Protein AF-A0A956DWM4-F1 (afdb_monomer)

Solvent-accessible surface area (backbone atoms only — not comparable to full-atom values): 19673 Å² total; per-residue (Å²): 132,82,52,72,68,57,51,50,51,52,51,52,61,61,61,77,57,62,93,76,64,91,75,66,75,74,61,84,58,90,88,55,65,101,75,41,34,58,79,49,76,47,77,52,20,34,34,33,36,44,100,85,46,46,41,77,42,82,62,64,84,39,86,34,46,59,92,74,55,80,78,37,50,71,69,40,63,91,48,55,78,67,53,36,50,29,50,50,41,30,50,52,59,55,44,59,78,36,68,77,37,57,65,60,40,48,54,50,41,44,75,66,54,32,92,43,69,14,51,46,52,43,24,53,49,34,51,25,62,77,68,28,41,73,77,53,79,28,39,69,32,31,37,92,46,62,64,69,47,52,47,19,44,53,40,25,50,51,51,51,51,49,54,50,33,52,50,51,42,69,76,38,62,73,78,64,58,55,37,78,84,39,38,63,68,55,46,27,52,51,61,53,43,57,84,78,49,54,72,71,57,43,54,53,54,35,46,78,73,76,40,49,69,70,41,47,54,52,24,54,55,51,52,51,52,50,41,75,66,40,87,83,45,41,59,52,51,53,40,52,52,48,30,33,56,66,34,58,62,97,32,5,65,29,16,29,27,19,53,74,34,73,64,66,40,46,48,33,63,82,74,81,80,60,56,71,68,59,47,27,42,52,55,6,36,50,57,26,29,66,77,69,73,49,66,53,61,61,51,41,33,75,75,68,74,38,51,68,65,25,47,52,16,44,48,43,22,50,50,21,39,25,46,52,37,51,70,50,44,58,53,41,54,56,40,24,54,53,28,19,54,39,43,61,69,70,51,81,84,78,81,84,79,76,87,130

Foldseek 3Di:
DDDPVRVVVVVVVVVVPPPDDDDQQDDDDPPADPAKGFPDDDQQWTFIADPNQTDIDGRDDQQDFLVPQDAQQFLNVPDDLLVSLLVLLLLVVVVVVCGRPHVVNQVSCVVSRQPGPNSNVRNVLNNLSVPFDAPDRTSVRGDQDDDSNVLSNQLSVLVVLVVLLVVLCVVPVVLQDQQLLQTLLNLLLLVLCPVVDDPVVSQVVLVVVVHGPVSNVRRNVVNVVSCVPPPSNNSVVVSQLSSLCNLHFPLSVLSVQLSVVVLNLAARDDDLSDDLLLLLLLLLLLLLCVVVVHPNQVCCCVPVVGGPVNNVSNVSNVSSVCSNPVVSVVVSVVSSPVNNVCNNVVHDDPPPDDDD

Sequence (356 aa):
MLSDAERAAIFQQQVQGADDIQGIEHLKVHGTGVGARVLRSSDGADLVEDDGDVGWVDRHESRVPPEQWRDDWGPLLNRSPQEQVEELVFHEMTLDTLKGDAEKIEQRLLSFGYGSVGQWYRVRSTVLKYYGERTGPLVANCVFGGDAFAAAAWKASRRLETERGEAALQANPGLMEPIAGVSFELYAQLTAKVASVSESEFVQLLATHGLDMPAWLQANSQWTARMQNDSSGTLGRLFGEAYMAQGVGAHGAAGQAAVATDFNGTGAGGEEPMSFERYCELAGAMAAWGEMGVDMSAEVERRFGVSIMDYGNIASWWMTRMMEDMSLQSAYSEKLEFYQRQYAAGQPNVAQGISF

Radius of gyration: 27.69 Å; Cα contacts (8 Å, |Δi|>4): 438; chains: 1; bounding box: 77×47×81 Å

Nearest PDB structures (foldseek):
  2cmr-assembly1_A  TM=1.692E-01  e=4.659E+00  Human immunodeficiency virus 1
  4mt6-assembly1_A  TM=1.640E-01  e=4.247E+00  Rattus norvegicus

Secondary structure (DSSP, 8-state):
---HHHHHHHHHHHHTTGGG-S-GGG---BTB-TT-EEEEEETTEEEEEETTEEEEEE-S---S-GGG-----GGGTTS-HHHHHHHHHHHHHHHHTTTT-HHHHHHHHHHTT-S-HHHHHHHHHHHHHHHSEE-SSSGGGEES-HHHHHHHHHHHHHHHHHHHHHHHHHH-GGGG--BTTB-HHHHHHHHHHHTTS-HHHHHHHHHHTT--HHHHHHHHHHHHHHHHH-TT-HHHHHHHHHHHTT--STTHHHHHHHHTTTTSSPPP-SS-SS-HHHHHHHHHHHHHHHHHT--HHHHHHHHHS--HHHHHHHHHHHHHHHHH-HHHHHHHHHHHHHHHHHHHTTPPP--SS---

Structure (mmCIF, N/CA/C/O backbone):
data_AF-A0A956DWM4-F1
#
_entry.id   AF-A0A956DWM4-F1
#
loop_
_atom_site.group_PDB
_atom_site.id
_atom_site.type_symbol
_atom_site.label_atom_id
_atom_site.label_alt_id
_atom_site.label_comp_id
_atom_site.label_asym_id
_atom_site.label_entity_id
_atom_site.label_seq_id
_atom_site.pdbx_PDB_ins_code
_atom_site.Cartn_x
_atom_site.Cartn_y
_atom_site.Cartn_z
_atom_site.occupancy
_atom_site.B_iso_or_equiv
_atom_site.auth_seq_id
_atom_site.auth_comp_id
_atom_site.auth_asym_id
_atom_site.auth_atom_id
_atom_site.pdbx_PDB_model_num
ATOM 1 N N . MET A 1 1 ? 35.146 8.880 -44.041 1.00 48.09 1 MET A N 1
ATOM 2 C CA . MET A 1 1 ? 34.067 8.144 -43.350 1.00 48.09 1 MET A CA 1
ATOM 3 C C . MET A 1 1 ? 34.350 6.671 -43.543 1.00 48.09 1 MET A C 1
ATOM 5 O O . MET A 1 1 ? 34.551 6.285 -44.685 1.00 48.09 1 MET A O 1
ATOM 9 N N . LEU A 1 2 ? 34.435 5.896 -42.462 1.00 51.53 2 LEU A N 1
ATOM 10 C CA . LEU A 1 2 ? 34.595 4.442 -42.553 1.00 51.53 2 LEU A CA 1
ATOM 11 C C . LEU A 1 2 ? 33.290 3.819 -43.054 1.00 51.53 2 LEU A C 1
ATOM 13 O O . LEU A 1 2 ? 32.207 4.246 -42.623 1.00 51.53 2 LEU A O 1
ATOM 17 N N . SER A 1 3 ? 33.411 2.840 -43.944 1.00 70.88 3 SER A N 1
ATOM 18 C CA . SER A 1 3 ? 32.300 2.020 -44.423 1.00 70.88 3 SER A CA 1
ATOM 19 C C . SER A 1 3 ? 31.734 1.149 -43.299 1.00 70.88 3 SER A C 1
ATOM 21 O O . SER A 1 3 ? 32.404 0.880 -42.300 1.00 70.88 3 SER A O 1
ATOM 23 N N . ASP A 1 4 ? 30.493 0.694 -43.451 1.00 60.97 4 ASP A N 1
ATOM 24 C CA . ASP A 1 4 ? 29.827 -0.118 -42.424 1.00 60.97 4 ASP A CA 1
ATOM 25 C C . ASP A 1 4 ? 30.524 -1.472 -42.212 1.00 60.97 4 ASP A C 1
ATOM 27 O O . ASP A 1 4 ? 30.573 -1.975 -41.091 1.00 60.97 4 ASP A O 1
ATOM 31 N N . ALA A 1 5 ? 31.173 -2.007 -43.252 1.00 59.78 5 ALA A N 1
ATOM 32 C CA . ALA A 1 5 ? 32.006 -3.204 -43.157 1.00 59.78 5 ALA A CA 1
ATOM 33 C C . ALA A 1 5 ? 33.286 -2.964 -42.332 1.00 59.78 5 ALA A C 1
ATOM 35 O O . ALA A 1 5 ? 33.678 -3.815 -41.537 1.00 59.78 5 ALA A O 1
ATOM 36 N N . GLU A 1 6 ? 33.909 -1.790 -42.464 1.00 46.56 6 GLU A N 1
ATOM 37 C CA . GLU A 1 6 ? 35.086 -1.416 -41.669 1.00 46.56 6 GLU A CA 1
ATOM 38 C C . GLU A 1 6 ? 34.715 -1.159 -40.203 1.00 46.56 6 GLU A C 1
ATOM 40 O O . GLU A 1 6 ? 35.471 -1.526 -39.307 1.00 46.56 6 GLU A O 1
ATOM 45 N N . ARG A 1 7 ? 33.526 -0.603 -39.928 1.00 60.12 7 ARG A N 1
ATOM 46 C CA . ARG A 1 7 ? 33.024 -0.444 -38.551 1.00 60.12 7 ARG A CA 1
ATOM 47 C C . ARG A 1 7 ? 32.696 -1.787 -37.905 1.00 60.12 7 ARG A C 1
ATOM 49 O O . ARG A 1 7 ? 33.060 -1.993 -36.751 1.00 60.12 7 ARG A O 1
ATOM 56 N N . ALA A 1 8 ? 32.073 -2.705 -38.644 1.00 54.72 8 ALA A N 1
ATOM 57 C CA . ALA A 1 8 ? 31.771 -4.049 -38.157 1.00 54.72 8 ALA A CA 1
ATOM 58 C C . ALA A 1 8 ? 33.047 -4.854 -37.858 1.00 54.72 8 ALA A C 1
ATOM 60 O O . ALA A 1 8 ? 33.117 -5.513 -36.824 1.00 54.72 8 ALA A O 1
ATOM 61 N N . ALA A 1 9 ? 34.079 -4.743 -38.702 1.00 52.12 9 ALA A N 1
ATOM 62 C CA . ALA A 1 9 ? 35.365 -5.410 -38.492 1.00 52.12 9 ALA A CA 1
ATOM 63 C C . ALA A 1 9 ? 36.130 -4.862 -37.272 1.00 52.12 9 ALA A C 1
ATOM 65 O O . ALA A 1 9 ? 36.693 -5.639 -36.502 1.00 52.12 9 ALA A O 1
ATOM 66 N N . ILE A 1 10 ? 36.103 -3.540 -37.054 1.00 50.28 10 ILE A N 1
ATOM 67 C CA . ILE A 1 10 ? 36.695 -2.907 -35.862 1.00 50.28 10 ILE A CA 1
ATOM 68 C C . ILE A 1 10 ? 35.950 -3.343 -34.594 1.00 50.28 10 ILE A C 1
ATOM 70 O O . ILE A 1 10 ? 36.582 -3.655 -33.586 1.00 50.28 10 ILE A O 1
ATOM 74 N N . PHE A 1 11 ? 34.618 -3.429 -34.649 1.00 46.97 11 PHE A N 1
ATOM 75 C CA . PHE A 1 11 ? 33.807 -3.885 -33.520 1.00 46.97 11 PHE A CA 1
ATOM 76 C C . PHE A 1 11 ? 34.068 -5.366 -33.197 1.00 46.97 11 PHE A C 1
ATOM 78 O O . PHE A 1 11 ? 34.242 -5.723 -32.037 1.00 46.97 11 PHE A O 1
ATOM 85 N N . GLN A 1 12 ? 34.202 -6.227 -34.213 1.00 44.94 12 GLN A N 1
ATOM 86 C CA . GLN A 1 12 ? 34.535 -7.643 -34.019 1.00 44.94 12 GLN A CA 1
ATOM 87 C C . GLN A 1 12 ? 35.935 -7.848 -33.418 1.00 44.94 12 GLN A C 1
ATOM 89 O O . GLN A 1 12 ? 36.097 -8.700 -32.547 1.00 44.94 12 GLN A O 1
ATOM 94 N N . GLN A 1 13 ? 36.928 -7.042 -33.820 1.00 43.78 13 GLN A N 1
ATOM 95 C CA . GLN A 1 13 ? 38.276 -7.074 -33.237 1.00 43.78 13 GLN A CA 1
ATOM 96 C C . GLN A 1 13 ? 38.326 -6.566 -31.788 1.00 43.78 13 GLN A C 1
ATOM 98 O O . GLN A 1 13 ? 39.143 -7.059 -31.015 1.00 43.78 13 GLN A O 1
ATOM 103 N N . GLN A 1 14 ? 37.462 -5.620 -31.402 1.00 44.75 14 GLN A N 1
ATOM 104 C CA . GLN A 1 14 ? 37.373 -5.140 -30.016 1.00 44.75 14 GLN A CA 1
ATOM 105 C C . GLN A 1 14 ? 36.642 -6.119 -29.086 1.00 44.75 14 GLN A C 1
ATOM 107 O O . GLN A 1 14 ? 36.957 -6.179 -27.902 1.00 44.75 14 GLN A O 1
ATOM 112 N N . VAL A 1 15 ? 35.708 -6.916 -29.613 1.00 45.56 15 VAL A N 1
ATOM 113 C CA . VAL A 1 15 ? 34.958 -7.914 -28.830 1.00 45.56 15 VAL A CA 1
ATOM 114 C C . VAL A 1 15 ? 35.767 -9.200 -28.607 1.00 45.56 15 VAL A C 1
ATOM 116 O O . VAL A 1 15 ? 35.639 -9.823 -27.560 1.00 45.56 15 VAL A O 1
ATOM 119 N N . GLN A 1 16 ? 36.657 -9.583 -29.531 1.00 37.00 16 GLN A N 1
ATOM 120 C CA . GLN A 1 16 ? 37.435 -10.833 -29.438 1.00 37.00 16 GLN A CA 1
ATOM 121 C C . GLN A 1 16 ? 38.645 -10.809 -28.478 1.00 37.00 16 GLN A C 1
ATOM 123 O O . GLN A 1 16 ? 39.417 -11.766 -28.456 1.00 37.00 16 GLN A O 1
ATOM 128 N N . GLY A 1 17 ? 38.817 -9.752 -27.679 1.00 38.47 17 GLY A N 1
ATOM 129 C CA . GLY A 1 17 ? 39.900 -9.634 -26.691 1.00 38.47 17 GLY A CA 1
ATOM 130 C C . GLY A 1 17 ? 39.449 -9.194 -25.296 1.00 38.47 17 GLY A C 1
ATOM 131 O O . GLY A 1 17 ? 40.294 -8.822 -24.490 1.00 38.47 17 GLY A O 1
ATOM 132 N N . ALA A 1 18 ? 38.142 -9.189 -25.015 1.00 39.25 18 ALA A N 1
ATOM 133 C CA . ALA A 1 18 ? 37.589 -8.622 -23.783 1.00 39.25 18 ALA A CA 1
ATOM 134 C C . ALA A 1 18 ? 37.686 -9.541 -22.550 1.00 39.25 18 ALA A C 1
ATOM 136 O O . ALA A 1 18 ? 37.426 -9.078 -21.443 1.00 39.25 18 ALA A O 1
ATOM 137 N N . ASP A 1 19 ? 38.101 -10.799 -22.716 1.00 40.53 19 ASP A N 1
ATOM 138 C CA . ASP A 1 19 ? 38.139 -11.760 -21.607 1.00 40.53 19 ASP A CA 1
ATOM 139 C C . ASP A 1 19 ? 39.316 -11.530 -20.629 1.00 40.53 19 ASP A C 1
ATOM 141 O O . ASP A 1 19 ? 39.317 -12.128 -19.560 1.00 40.53 19 ASP A O 1
ATOM 145 N N . ASP A 1 20 ? 40.277 -10.636 -20.935 1.00 39.81 20 ASP A N 1
ATOM 146 C CA . ASP A 1 20 ? 41.496 -10.427 -20.120 1.00 39.81 20 ASP A CA 1
ATOM 147 C C . ASP A 1 20 ? 42.006 -8.959 -20.040 1.00 39.81 20 ASP A C 1
ATOM 149 O O . ASP A 1 20 ? 43.205 -8.710 -19.886 1.00 39.81 20 ASP A O 1
ATOM 153 N N . ILE A 1 21 ? 41.137 -7.939 -20.120 1.00 37.09 21 ILE A N 1
ATOM 154 C CA . ILE A 1 21 ? 41.575 -6.528 -19.993 1.00 37.09 21 ILE A CA 1
ATOM 155 C C . ILE A 1 21 ? 41.267 -5.954 -18.601 1.00 37.09 21 ILE A C 1
ATOM 157 O O . ILE A 1 21 ? 40.150 -5.530 -18.309 1.00 37.09 21 ILE A O 1
ATOM 161 N N . GLN A 1 22 ? 42.307 -5.834 -17.767 1.00 33.84 22 GLN A N 1
ATOM 162 C CA . GLN A 1 22 ? 42.344 -4.848 -16.680 1.00 33.84 22 GLN A CA 1
ATOM 163 C C . GLN A 1 22 ? 42.464 -3.440 -17.292 1.00 33.84 22 GLN A C 1
ATOM 165 O O . GLN A 1 22 ? 43.476 -3.124 -17.916 1.00 33.84 22 GLN A O 1
ATOM 170 N N . GLY A 1 23 ? 41.426 -2.606 -17.139 1.00 39.47 23 GLY A N 1
ATOM 171 C CA . GLY A 1 23 ? 41.418 -1.216 -17.633 1.00 39.47 23 GLY A CA 1
ATOM 172 C C . GLY A 1 23 ? 40.066 -0.657 -18.105 1.00 39.47 23 GLY A C 1
ATOM 173 O O . GLY A 1 23 ? 40.043 0.218 -18.966 1.00 39.47 23 GLY A O 1
ATOM 174 N N . ILE A 1 24 ? 38.934 -1.133 -17.570 1.00 40.56 24 ILE A N 1
ATOM 175 C CA . ILE A 1 24 ? 37.563 -0.742 -17.983 1.00 40.56 24 ILE A CA 1
ATOM 176 C C . ILE A 1 24 ? 37.163 0.674 -17.483 1.00 40.56 24 ILE A C 1
ATOM 178 O O . ILE A 1 24 ? 36.061 1.161 -17.721 1.00 40.56 24 ILE A O 1
ATOM 182 N N . GLU A 1 25 ? 38.078 1.406 -16.849 1.00 40.94 25 GLU A N 1
ATOM 183 C CA . GLU A 1 25 ? 37.800 2.645 -16.101 1.00 40.94 25 GLU A CA 1
ATOM 184 C C . GLU A 1 25 ? 37.396 3.854 -16.975 1.00 40.94 25 GLU A C 1
ATOM 186 O O . GLU A 1 25 ? 37.037 4.909 -16.451 1.00 40.94 25 GLU A O 1
ATOM 191 N N . HIS A 1 26 ? 37.437 3.726 -18.309 1.00 42.03 26 HIS A N 1
ATOM 192 C CA . HIS A 1 26 ? 37.237 4.840 -19.247 1.00 42.03 26 HIS A CA 1
ATOM 193 C C . HIS A 1 26 ? 36.304 4.548 -20.436 1.00 42.03 26 HIS A C 1
ATOM 195 O O . HIS A 1 26 ? 36.355 5.255 -21.449 1.00 42.03 26 HIS A O 1
ATOM 201 N N . LEU A 1 27 ? 35.430 3.540 -20.354 1.00 40.78 27 LEU A N 1
ATOM 202 C CA . LEU A 1 27 ? 34.396 3.365 -21.378 1.00 40.78 27 LEU A CA 1
ATOM 203 C C . LEU A 1 27 ? 33.331 4.462 -21.251 1.00 40.78 27 LEU A C 1
ATOM 205 O O . LEU A 1 27 ? 32.586 4.520 -20.278 1.00 40.78 27 LEU A O 1
ATOM 209 N N . LYS A 1 28 ? 33.238 5.324 -22.273 1.00 42.44 28 LYS A N 1
ATOM 210 C CA . LYS A 1 28 ? 32.103 6.239 -22.443 1.00 42.44 28 LYS A CA 1
ATOM 211 C C . LYS A 1 28 ? 30.845 5.414 -22.694 1.00 42.44 28 LYS A C 1
ATOM 213 O O . LYS A 1 28 ? 30.616 4.944 -23.809 1.00 42.44 28 LYS A O 1
ATOM 218 N N . VAL A 1 29 ? 30.028 5.254 -21.664 1.00 48.22 29 VAL A N 1
ATOM 219 C CA . VAL A 1 29 ? 28.698 4.667 -21.787 1.00 48.22 29 VAL A CA 1
ATOM 220 C C . VAL A 1 29 ? 27.797 5.695 -22.473 1.00 48.22 29 VAL A C 1
ATOM 222 O O . VAL A 1 29 ? 27.617 6.817 -22.006 1.00 48.22 29 VAL A O 1
ATOM 225 N N . HIS A 1 30 ? 27.253 5.349 -23.641 1.00 45.34 30 HIS A N 1
ATOM 226 C CA . HIS A 1 30 ? 26.224 6.174 -24.270 1.00 45.34 30 HIS A CA 1
ATOM 227 C C . HIS A 1 30 ? 24.990 6.219 -23.358 1.00 45.34 30 HIS A C 1
ATOM 229 O O . HIS A 1 30 ? 24.351 5.191 -23.160 1.00 45.34 30 HIS A O 1
ATOM 235 N N . GLY A 1 31 ? 24.651 7.407 -22.848 1.00 52.09 31 GLY A N 1
ATOM 236 C CA . GLY A 1 31 ? 23.439 7.645 -22.053 1.00 52.09 31 GLY A CA 1
ATOM 237 C C . GLY A 1 31 ? 23.676 8.009 -20.587 1.00 52.09 31 GLY A C 1
ATOM 238 O O . GLY A 1 31 ? 22.732 8.428 -19.930 1.00 52.09 31 GLY A O 1
ATOM 239 N N . THR A 1 32 ? 24.908 7.918 -20.094 1.00 52.41 32 THR A N 1
ATOM 240 C CA . THR A 1 32 ? 25.295 8.416 -18.767 1.00 52.41 32 THR A CA 1
ATOM 241 C C . THR A 1 32 ? 25.983 9.774 -18.933 1.00 52.41 32 THR A C 1
ATOM 243 O O . THR A 1 32 ? 26.555 10.038 -19.996 1.00 52.41 32 THR A O 1
ATOM 246 N N . GLY A 1 33 ? 25.895 10.669 -17.947 1.00 57.09 33 GLY A N 1
ATOM 247 C CA . GLY A 1 33 ? 26.449 12.022 -18.038 1.00 57.09 33 GLY A CA 1
ATOM 248 C C . GLY A 1 33 ? 27.934 12.055 -18.425 1.00 57.09 33 GLY A C 1
ATOM 249 O O . GLY A 1 33 ? 28.650 11.050 -18.389 1.00 57.09 33 GLY A O 1
ATOM 250 N N . VAL A 1 34 ? 28.428 13.232 -18.823 1.00 62.16 34 VAL A N 1
ATOM 251 C CA . VAL A 1 34 ? 29.866 13.455 -19.048 1.00 62.16 34 VAL A CA 1
ATOM 252 C C . VAL A 1 34 ? 30.572 13.398 -17.686 1.00 62.16 34 VAL A C 1
ATOM 254 O O . VAL A 1 34 ? 30.791 14.430 -17.070 1.00 62.16 34 VAL A O 1
ATOM 257 N N . GLY A 1 35 ? 30.888 12.196 -17.204 1.00 76.44 35 GLY A N 1
ATOM 258 C CA . GLY A 1 35 ? 31.455 11.994 -15.865 1.00 76.44 35 GLY A CA 1
ATOM 259 C C . GLY A 1 35 ? 31.252 10.594 -15.288 1.00 76.44 35 GLY A C 1
ATOM 260 O O . GLY A 1 35 ? 32.025 10.186 -14.427 1.00 76.44 35 GLY A O 1
ATOM 261 N N . ALA A 1 36 ? 30.284 9.838 -15.803 1.00 86.44 36 ALA A N 1
ATOM 262 C CA . ALA A 1 36 ? 29.932 8.559 -15.214 1.00 86.44 36 ALA A CA 1
ATOM 263 C C . ALA A 1 36 ? 31.004 7.472 -15.422 1.00 86.44 36 ALA A C 1
ATOM 265 O O . ALA A 1 36 ? 31.551 7.311 -16.521 1.00 86.44 36 ALA A O 1
ATOM 266 N N . ARG A 1 37 ? 31.273 6.695 -14.370 1.00 92.94 37 ARG A N 1
ATOM 267 C CA . ARG A 1 37 ? 32.262 5.611 -14.343 1.00 92.94 37 ARG A CA 1
ATOM 268 C C . ARG A 1 37 ? 31.573 4.263 -14.166 1.00 92.94 37 ARG A C 1
ATOM 270 O O . ARG A 1 37 ? 30.810 4.074 -13.225 1.00 92.94 37 ARG A O 1
ATOM 277 N N . VAL A 1 38 ? 31.880 3.301 -15.035 1.00 94.56 38 VAL A N 1
ATOM 278 C CA . VAL A 1 38 ? 31.429 1.911 -14.859 1.00 94.56 38 VAL A CA 1
ATOM 279 C C . VAL A 1 38 ? 32.285 1.245 -13.787 1.00 94.56 38 VAL A C 1
ATOM 281 O O . VAL A 1 38 ? 33.503 1.157 -13.925 1.00 94.56 38 VAL A O 1
ATOM 284 N N . LEU A 1 39 ? 31.642 0.776 -12.722 1.00 95.19 39 LEU A N 1
ATOM 285 C CA . LEU A 1 39 ? 32.282 0.064 -11.617 1.00 95.19 39 LEU A CA 1
ATOM 286 C C . LEU A 1 39 ? 32.296 -1.451 -11.844 1.00 95.19 39 LEU A C 1
ATOM 288 O O . LEU A 1 39 ? 33.262 -2.126 -11.492 1.00 95.19 39 LEU A O 1
ATOM 292 N N . ARG A 1 40 ? 31.208 -1.995 -12.402 1.00 95.44 40 ARG A N 1
ATOM 293 C CA . ARG A 1 40 ? 31.009 -3.433 -12.636 1.00 95.44 40 ARG A CA 1
ATOM 294 C C . ARG A 1 40 ? 30.006 -3.644 -13.765 1.00 95.44 40 ARG A C 1
ATOM 296 O O . ARG A 1 40 ? 29.048 -2.890 -13.861 1.00 95.44 40 ARG A O 1
ATOM 303 N N . SER A 1 41 ? 30.171 -4.705 -14.545 1.00 94.50 41 SER A N 1
ATOM 304 C CA . SER A 1 41 ? 29.191 -5.142 -15.545 1.00 94.50 41 SER A CA 1
ATOM 305 C C . SER A 1 41 ? 28.724 -6.558 -15.225 1.00 94.50 41 SER A C 1
ATOM 307 O O . SER A 1 41 ? 29.519 -7.391 -14.788 1.00 94.50 41 SER A O 1
ATOM 309 N N . SER A 1 42 ? 27.437 -6.839 -15.419 1.00 90.56 42 SER A N 1
ATOM 310 C CA . SER A 1 42 ? 26.841 -8.157 -15.190 1.00 90.56 42 SER A CA 1
ATOM 311 C C . SER A 1 42 ? 25.657 -8.375 -16.126 1.00 90.56 42 SER A C 1
ATOM 313 O O . SER A 1 42 ? 24.653 -7.674 -16.033 1.00 90.56 42 SER A O 1
ATOM 315 N N . ASP A 1 43 ? 25.780 -9.349 -17.034 1.00 93.56 43 ASP A N 1
ATOM 316 C CA . ASP A 1 43 ? 24.676 -9.865 -17.860 1.00 93.56 43 ASP A CA 1
ATOM 317 C C . ASP A 1 43 ? 23.852 -8.780 -18.591 1.00 93.56 43 ASP A C 1
ATOM 319 O O . ASP A 1 43 ? 22.627 -8.823 -18.630 1.00 93.56 43 ASP A O 1
ATOM 323 N N . GLY A 1 44 ? 24.520 -7.767 -19.153 1.00 92.25 44 GLY A N 1
ATOM 324 C CA . GLY A 1 44 ? 23.848 -6.663 -19.850 1.00 92.25 44 GLY A CA 1
ATOM 325 C C . GLY A 1 44 ? 23.289 -5.567 -18.933 1.00 92.25 44 GLY A C 1
ATOM 326 O O . GLY A 1 44 ? 22.460 -4.775 -19.372 1.00 92.25 44 GLY A O 1
ATOM 327 N N . ALA A 1 45 ? 23.745 -5.491 -17.684 1.00 95.94 45 ALA A N 1
ATOM 328 C CA . ALA A 1 45 ? 23.588 -4.337 -16.804 1.00 95.94 45 ALA A CA 1
ATOM 329 C C . ALA A 1 45 ? 24.958 -3.810 -16.359 1.00 95.94 45 ALA A C 1
ATOM 331 O O . ALA A 1 45 ? 25.866 -4.595 -16.080 1.00 95.94 45 ALA A O 1
ATOM 332 N N . ASP A 1 46 ? 25.084 -2.491 -16.240 1.00 96.06 46 ASP A N 1
ATOM 333 C CA . ASP A 1 46 ? 26.283 -1.824 -15.731 1.00 96.06 46 ASP A CA 1
ATOM 334 C C . ASP A 1 46 ? 25.971 -1.142 -14.395 1.00 96.06 46 ASP A C 1
ATOM 336 O O . ASP A 1 46 ? 24.984 -0.423 -14.268 1.00 96.06 46 ASP A O 1
ATOM 340 N N . LEU A 1 47 ? 26.815 -1.360 -13.391 1.00 96.00 47 LEU A N 1
ATOM 341 C CA . LEU A 1 47 ? 26.847 -0.578 -12.166 1.00 96.00 47 LEU A CA 1
ATOM 342 C C . LEU A 1 47 ? 27.666 0.678 -12.443 1.00 96.00 47 LEU A C 1
ATOM 344 O O . LEU A 1 47 ? 28.864 0.588 -12.724 1.00 96.00 47 LEU A O 1
ATOM 348 N N . VAL A 1 48 ? 27.023 1.832 -12.369 1.00 95.25 48 VAL A N 1
ATOM 349 C CA . VAL A 1 48 ? 27.592 3.120 -12.749 1.00 95.25 48 VAL A CA 1
ATOM 350 C C . VAL A 1 48 ? 27.630 4.041 -11.535 1.00 95.25 48 VAL A C 1
ATOM 352 O O . VAL A 1 48 ? 26.681 4.087 -10.759 1.00 95.25 48 VAL A O 1
ATOM 355 N N . GLU A 1 49 ? 28.735 4.762 -11.384 1.00 93.94 49 GLU A N 1
ATOM 356 C CA . GLU A 1 49 ? 28.884 5.896 -10.474 1.00 93.94 49 GLU A CA 1
ATOM 357 C C . GLU A 1 49 ? 28.784 7.195 -11.282 1.00 93.94 49 GLU A C 1
ATOM 359 O O . GLU A 1 49 ? 29.574 7.388 -12.208 1.00 93.94 49 GLU A O 1
ATOM 364 N N . ASP A 1 50 ? 27.834 8.068 -10.953 1.00 92.50 50 ASP A N 1
ATOM 365 C CA . ASP A 1 50 ? 27.648 9.386 -11.576 1.00 92.50 50 ASP A CA 1
ATOM 366 C C . ASP A 1 50 ? 27.416 10.428 -10.473 1.00 92.50 50 ASP A C 1
ATOM 368 O O . ASP A 1 50 ? 26.526 10.265 -9.646 1.00 92.50 50 ASP A O 1
ATOM 372 N N . ASP A 1 51 ? 28.270 11.451 -10.395 1.00 89.56 51 ASP A N 1
ATOM 373 C CA . ASP A 1 51 ? 28.251 12.485 -9.341 1.00 89.56 51 ASP A CA 1
ATOM 374 C C . ASP A 1 51 ? 28.191 11.956 -7.884 1.00 89.56 51 ASP A C 1
ATOM 376 O O . ASP A 1 51 ? 27.690 12.617 -6.974 1.00 89.56 51 ASP A O 1
ATOM 380 N N . GLY A 1 52 ? 28.770 10.774 -7.641 1.00 88.12 52 GLY A N 1
ATOM 381 C CA . GLY A 1 52 ? 28.795 10.112 -6.330 1.00 88.12 52 GLY A CA 1
ATOM 382 C C . GLY A 1 52 ? 27.582 9.220 -6.048 1.00 88.12 52 GLY A C 1
ATOM 383 O O . GLY A 1 52 ? 27.598 8.485 -5.060 1.00 88.12 52 GLY A O 1
ATOM 384 N N . ASP A 1 53 ? 26.579 9.222 -6.926 1.00 90.81 53 ASP A N 1
ATOM 385 C CA . ASP A 1 53 ? 25.467 8.281 -6.883 1.00 90.81 53 ASP A CA 1
ATOM 386 C C . ASP A 1 53 ? 25.847 6.993 -7.612 1.00 90.81 53 ASP A C 1
ATOM 388 O O . ASP A 1 53 ? 26.300 7.008 -8.757 1.00 90.81 53 ASP A O 1
ATOM 392 N N . VAL A 1 54 ? 25.645 5.855 -6.948 1.00 93.75 54 VAL A N 1
ATOM 393 C CA . VAL A 1 54 ? 25.936 4.529 -7.502 1.00 93.75 54 VAL A CA 1
ATOM 394 C C . VAL A 1 54 ? 24.630 3.800 -7.804 1.00 93.75 54 VAL A C 1
ATOM 396 O O . VAL A 1 54 ? 23.797 3.600 -6.917 1.00 93.75 54 VAL A O 1
ATOM 399 N N . GLY A 1 55 ? 24.450 3.364 -9.052 1.00 94.00 55 GLY A N 1
ATOM 400 C CA . GLY A 1 55 ? 23.220 2.714 -9.499 1.00 94.00 55 GLY A CA 1
ATOM 401 C C . GLY A 1 55 ? 23.409 1.785 -10.691 1.00 94.00 55 GLY A C 1
ATOM 402 O O . GLY A 1 55 ? 24.347 1.916 -11.474 1.00 94.00 55 GLY A O 1
ATOM 403 N N . TRP A 1 56 ? 22.508 0.816 -10.820 1.00 94.94 56 TRP A N 1
ATOM 404 C CA . TRP A 1 56 ? 22.472 -0.078 -11.973 1.00 94.94 56 TRP A CA 1
ATOM 405 C C . TRP A 1 56 ? 21.787 0.586 -13.170 1.00 94.94 56 TRP A C 1
ATOM 407 O O . TRP A 1 56 ? 20.801 1.309 -13.015 1.00 94.94 56 TRP A O 1
ATOM 417 N N . VAL A 1 57 ? 22.308 0.318 -14.366 1.00 94.19 57 VAL A N 1
ATOM 418 C CA . VAL A 1 57 ? 21.808 0.821 -15.646 1.00 94.19 57 VAL A CA 1
ATOM 419 C C . VAL A 1 57 ? 21.656 -0.341 -16.623 1.00 94.19 57 VAL A C 1
ATOM 421 O O . VAL A 1 57 ? 22.556 -1.170 -16.767 1.00 94.19 57 VAL A O 1
ATOM 424 N N . ASP A 1 58 ? 20.522 -0.386 -17.320 1.00 94.38 58 ASP A N 1
ATOM 425 C CA . ASP A 1 58 ? 20.253 -1.370 -18.368 1.00 94.38 58 ASP A CA 1
ATOM 426 C C . ASP A 1 58 ? 21.093 -1.099 -19.629 1.00 94.38 58 ASP A C 1
ATOM 428 O O . ASP A 1 58 ? 21.176 0.034 -20.112 1.00 94.38 58 ASP A O 1
ATOM 432 N N . ARG A 1 59 ? 21.709 -2.146 -20.186 1.00 93.12 59 ARG A N 1
ATOM 433 C CA . ARG A 1 59 ? 22.487 -2.103 -21.436 1.00 93.12 59 ARG A CA 1
ATOM 434 C C . ARG A 1 59 ? 21.881 -2.966 -22.535 1.00 93.12 59 ARG A C 1
ATOM 436 O O . ARG A 1 59 ? 22.452 -3.036 -23.625 1.00 93.12 59 ARG A O 1
ATOM 443 N N . HIS A 1 60 ? 20.750 -3.618 -22.281 1.00 90.75 60 HIS A N 1
ATOM 444 C CA . HIS A 1 60 ? 20.057 -4.374 -23.310 1.00 90.75 60 HIS A CA 1
ATOM 445 C C . HIS A 1 60 ? 19.519 -3.444 -24.396 1.00 90.75 60 HIS A C 1
ATOM 447 O O . HIS A 1 60 ? 19.062 -2.328 -24.142 1.00 90.75 60 HIS A O 1
ATOM 453 N N . GLU A 1 61 ? 19.556 -3.927 -25.636 1.00 86.94 61 GLU A N 1
ATOM 454 C CA . GLU A 1 61 ? 19.055 -3.180 -26.782 1.00 86.94 61 GLU A CA 1
ATOM 455 C C . GLU A 1 61 ? 17.521 -3.243 -26.822 1.00 86.94 61 GLU A C 1
ATOM 457 O O . GLU A 1 61 ? 16.921 -4.116 -27.446 1.00 86.94 61 GLU A O 1
ATOM 462 N N . SER A 1 62 ? 16.880 -2.324 -26.100 1.00 88.75 62 SER A N 1
ATOM 463 C CA . SER A 1 62 ? 15.422 -2.161 -26.063 1.00 88.75 62 SER A CA 1
ATOM 464 C C . SER A 1 62 ? 14.891 -1.256 -27.182 1.00 88.75 62 SER A C 1
ATOM 466 O O . SER A 1 62 ? 13.676 -1.126 -27.355 1.00 88.75 62 SER A O 1
ATOM 468 N N . ARG A 1 63 ? 15.758 -0.662 -28.015 1.00 91.00 63 ARG A N 1
ATOM 469 C CA . ARG A 1 63 ? 15.363 0.113 -29.205 1.00 91.00 63 ARG A CA 1
ATOM 470 C C . ARG A 1 63 ? 15.159 -0.790 -30.419 1.00 91.00 63 ARG A C 1
ATOM 472 O O . ARG A 1 63 ? 15.506 -0.435 -31.544 1.00 91.00 63 ARG A O 1
ATOM 479 N N . VAL A 1 64 ? 14.540 -1.942 -30.190 1.00 95.12 64 VAL A N 1
ATOM 480 C CA . VAL A 1 64 ? 14.094 -2.869 -31.230 1.00 95.12 64 VAL A CA 1
ATOM 481 C C . VAL A 1 64 ? 12.570 -2.895 -31.307 1.00 95.12 64 VAL A C 1
ATOM 483 O O . VAL A 1 64 ? 11.895 -2.650 -30.298 1.00 95.12 64 VAL A O 1
ATOM 486 N N . PRO A 1 65 ? 12.002 -3.216 -32.480 1.00 96.69 65 PRO A N 1
ATOM 487 C CA . PRO A 1 65 ? 10.601 -3.593 -32.583 1.00 96.69 65 PRO A CA 1
ATOM 488 C C . PRO A 1 65 ? 10.279 -4.786 -31.664 1.00 96.69 65 PRO A C 1
ATOM 490 O O . PRO A 1 65 ? 11.102 -5.700 -31.551 1.00 96.69 65 PRO A O 1
ATOM 493 N N . PRO A 1 66 ? 9.105 -4.835 -31.012 1.00 94.81 66 PRO A N 1
ATOM 494 C CA . PRO A 1 66 ? 8.798 -5.892 -30.043 1.00 94.81 66 PRO A CA 1
ATOM 495 C C . PRO A 1 66 ? 8.804 -7.325 -30.588 1.00 94.81 66 PRO A C 1
ATOM 497 O O . PRO A 1 66 ? 9.071 -8.261 -29.837 1.00 94.81 66 PRO A O 1
ATOM 500 N N . GLU A 1 67 ? 8.590 -7.519 -31.886 1.00 95.62 67 GLU A N 1
ATOM 501 C CA . GLU A 1 67 ? 8.742 -8.810 -32.564 1.00 95.62 67 GLU A CA 1
ATOM 502 C C . GLU A 1 67 ? 10.199 -9.300 -32.650 1.00 95.62 67 GLU A C 1
ATOM 504 O O . GLU A 1 67 ? 10.433 -10.493 -32.822 1.00 95.62 67 GLU A O 1
ATOM 509 N N . GLN A 1 68 ? 11.176 -8.400 -32.508 1.00 96.88 68 GLN A N 1
ATOM 510 C CA . GLN A 1 68 ? 12.606 -8.723 -32.464 1.00 96.88 68 GLN A CA 1
ATOM 511 C C . GLN A 1 68 ? 13.124 -8.882 -31.029 1.00 96.88 68 GLN A C 1
ATOM 513 O O . GLN A 1 68 ? 14.245 -9.346 -30.825 1.00 96.88 68 GLN A O 1
ATOM 518 N N . TRP A 1 69 ? 12.318 -8.513 -30.030 1.00 97.19 69 TRP A N 1
ATOM 519 C CA . TRP A 1 69 ? 12.666 -8.700 -28.629 1.00 97.19 69 TRP A CA 1
ATOM 520 C C . TRP A 1 69 ? 12.616 -10.176 -28.248 1.00 97.19 69 TRP A C 1
ATOM 522 O O . TRP A 1 69 ? 11.595 -10.845 -28.437 1.00 97.19 69 TRP A O 1
ATOM 532 N N . ARG A 1 70 ? 13.714 -10.664 -27.670 1.00 97.00 70 ARG A N 1
ATOM 533 C CA . ARG A 1 70 ? 13.792 -12.007 -27.105 1.00 97.00 70 ARG A CA 1
ATOM 534 C C . ARG A 1 70 ? 13.227 -11.990 -25.691 1.00 97.00 70 ARG A C 1
ATOM 536 O O . ARG A 1 70 ? 13.843 -11.431 -24.789 1.00 97.00 70 ARG A O 1
ATOM 543 N N . ASP A 1 71 ? 12.092 -12.651 -25.521 1.00 97.75 71 ASP A N 1
ATOM 544 C CA . ASP A 1 71 ? 11.428 -12.748 -24.226 1.00 97.75 71 ASP A CA 1
ATOM 545 C C . ASP A 1 71 ? 12.300 -13.493 -23.205 1.00 97.75 71 ASP A C 1
ATOM 547 O O . ASP A 1 71 ? 12.870 -14.552 -23.490 1.00 97.75 71 ASP A O 1
ATOM 551 N N . ASP A 1 72 ? 12.359 -12.940 -22.001 1.00 98.12 72 ASP A N 1
ATOM 552 C CA . ASP A 1 72 ? 12.917 -13.557 -20.804 1.00 98.12 72 ASP A CA 1
ATOM 553 C C . ASP A 1 72 ? 11.901 -13.320 -19.693 1.00 98.12 72 ASP A C 1
ATOM 555 O O . ASP A 1 72 ? 11.637 -12.180 -19.331 1.00 98.12 72 ASP A O 1
ATOM 559 N N . TRP A 1 73 ? 11.272 -14.381 -19.197 1.00 98.06 73 TRP A N 1
ATOM 560 C CA . TRP A 1 73 ? 10.273 -14.269 -18.133 1.00 98.06 73 TRP A CA 1
ATOM 561 C C . TRP A 1 73 ? 10.872 -14.495 -16.742 1.00 98.06 73 TRP A C 1
ATOM 563 O O . TRP A 1 73 ? 10.206 -14.218 -15.747 1.00 98.06 73 TRP A O 1
ATOM 573 N N . GLY A 1 74 ? 12.119 -14.980 -16.657 1.00 98.00 74 GLY A N 1
ATOM 574 C CA . GLY A 1 74 ? 12.809 -15.276 -15.400 1.00 98.00 74 GLY A CA 1
ATOM 575 C C . GLY A 1 74 ? 11.911 -15.975 -14.362 1.00 98.00 74 GLY A C 1
ATOM 576 O O . GLY A 1 74 ? 11.256 -16.968 -14.700 1.00 98.00 74 GLY A O 1
ATOM 577 N N . PRO A 1 75 ? 11.827 -15.464 -13.116 1.00 98.25 75 PRO A N 1
ATOM 578 C CA . PRO A 1 75 ? 11.003 -16.059 -12.059 1.00 98.25 75 PRO A CA 1
ATOM 579 C C . PRO A 1 75 ? 9.483 -15.926 -12.288 1.00 98.25 75 PRO A C 1
ATOM 581 O O . PRO A 1 75 ? 8.694 -16.478 -11.523 1.00 98.25 75 PRO A O 1
ATOM 584 N N . LEU A 1 76 ? 9.045 -15.210 -13.329 1.00 98.25 76 LEU A N 1
ATOM 585 C CA . LEU A 1 76 ? 7.632 -14.965 -13.631 1.00 98.25 76 LEU A CA 1
ATOM 586 C C . LEU A 1 76 ? 7.048 -15.949 -14.663 1.00 98.25 76 LEU A C 1
ATOM 588 O O . LEU A 1 76 ? 5.845 -15.927 -14.912 1.00 98.25 76 LEU A O 1
ATOM 592 N N . LEU A 1 77 ? 7.866 -16.835 -15.249 1.00 97.62 77 LEU A N 1
ATOM 593 C CA . LEU A 1 77 ? 7.475 -17.699 -16.376 1.00 97.62 77 LEU A CA 1
ATOM 594 C C . LEU A 1 77 ? 6.213 -18.542 -16.125 1.00 97.62 77 LEU A C 1
ATOM 596 O O . LEU A 1 77 ? 5.401 -18.703 -17.030 1.00 97.62 77 LEU A O 1
ATOM 600 N N . ASN A 1 78 ? 6.042 -19.074 -14.913 1.00 96.69 78 ASN A N 1
ATOM 601 C CA . ASN A 1 78 ? 4.946 -19.996 -14.579 1.00 96.69 78 ASN A CA 1
ATOM 602 C C . ASN A 1 78 ? 3.744 -19.312 -13.910 1.00 96.69 78 ASN A C 1
ATOM 604 O O . ASN A 1 78 ? 2.899 -19.990 -13.330 1.00 96.69 78 ASN A O 1
ATOM 608 N N . ARG A 1 79 ? 3.689 -17.980 -13.947 1.00 96.62 79 ARG A N 1
ATOM 609 C CA . ARG A 1 79 ? 2.615 -17.184 -13.346 1.00 96.62 79 ARG A CA 1
ATOM 610 C C . ARG A 1 79 ? 1.554 -16.837 -14.384 1.00 96.62 79 ARG A C 1
ATOM 612 O O . ARG A 1 79 ? 1.856 -16.747 -15.575 1.00 96.62 79 ARG A O 1
ATOM 619 N N . SER A 1 80 ? 0.319 -16.626 -13.941 1.00 96.12 80 SER A N 1
ATOM 620 C CA . SER A 1 80 ? -0.727 -16.070 -14.803 1.00 96.12 80 SER A CA 1
ATOM 621 C C . SER A 1 80 ? -0.361 -14.647 -15.262 1.00 96.12 80 SER A C 1
ATOM 623 O O . SER A 1 80 ? 0.417 -13.973 -14.586 1.00 96.12 80 SER A O 1
ATOM 625 N N . PRO A 1 81 ? -0.924 -14.143 -16.377 1.00 94.31 81 PRO A N 1
ATOM 626 C CA . PRO A 1 81 ? -0.658 -12.781 -16.852 1.00 94.31 81 PRO A CA 1
ATOM 627 C C . PRO A 1 81 ? -0.829 -11.697 -15.783 1.00 94.31 81 PRO A C 1
ATOM 629 O O . PRO A 1 81 ? -0.010 -10.790 -15.673 1.00 94.31 81 PRO A O 1
ATOM 632 N N . GLN A 1 82 ? -1.868 -11.825 -14.958 1.00 90.12 82 GLN A N 1
ATOM 633 C CA . GLN A 1 82 ? -2.129 -10.910 -13.854 1.00 90.12 82 GLN A CA 1
ATOM 634 C C . GLN A 1 82 ? -1.025 -10.980 -12.789 1.00 90.12 82 GLN A C 1
ATOM 636 O O . GLN A 1 82 ? -0.445 -9.957 -12.435 1.00 90.12 82 GLN A O 1
ATOM 641 N N . GLU A 1 83 ? -0.676 -12.183 -12.329 1.00 93.31 83 GLU A N 1
ATOM 642 C CA . GLU A 1 83 ? 0.386 -12.383 -11.333 1.00 93.31 83 GLU A CA 1
ATOM 643 C C . GLU A 1 83 ? 1.766 -11.939 -11.846 1.00 93.31 83 GLU A C 1
ATOM 645 O O . GLU A 1 83 ? 2.602 -11.503 -11.061 1.00 93.31 83 GLU A O 1
ATOM 650 N N . GLN A 1 84 ? 2.031 -12.031 -13.154 1.00 96.12 84 GLN A N 1
ATOM 651 C CA . GLN A 1 84 ? 3.274 -11.524 -13.749 1.00 96.12 84 GLN A CA 1
ATOM 652 C C . GLN A 1 84 ? 3.406 -10.007 -13.571 1.00 96.12 84 GLN A C 1
ATOM 654 O O . GLN A 1 84 ? 4.479 -9.524 -13.210 1.00 96.12 84 GLN A O 1
ATOM 659 N N . VAL A 1 85 ? 2.323 -9.262 -13.814 1.00 95.12 85 VAL A N 1
ATOM 660 C CA . VAL A 1 85 ? 2.293 -7.806 -13.626 1.00 95.12 85 VAL A CA 1
ATOM 661 C C . VAL A 1 85 ? 2.385 -7.459 -12.140 1.00 95.12 85 VAL A C 1
ATOM 663 O O . VAL A 1 85 ? 3.218 -6.639 -11.763 1.00 95.12 85 VAL A O 1
ATOM 666 N N . GLU A 1 86 ? 1.587 -8.114 -11.293 1.00 93.94 86 GLU A N 1
ATOM 667 C CA . GLU A 1 86 ? 1.560 -7.869 -9.845 1.00 93.94 86 GLU A CA 1
ATOM 668 C C . GLU A 1 86 ? 2.929 -8.091 -9.188 1.00 93.94 86 GLU A C 1
ATOM 670 O O . GLU A 1 86 ? 3.403 -7.236 -8.439 1.00 93.94 86 GLU A O 1
ATOM 675 N N . GLU A 1 87 ? 3.609 -9.193 -9.509 1.00 96.94 87 GLU A N 1
ATOM 676 C CA . GLU A 1 87 ? 4.929 -9.489 -8.943 1.00 96.94 87 GLU A CA 1
ATOM 677 C C . GLU A 1 87 ? 6.012 -8.567 -9.496 1.00 96.94 87 GLU A C 1
ATOM 679 O O . GLU A 1 87 ? 6.865 -8.123 -8.733 1.00 96.94 87 GLU A O 1
ATOM 684 N N . LEU A 1 88 ? 5.977 -8.211 -10.789 1.00 97.50 88 LEU A N 1
ATOM 685 C CA . LEU A 1 88 ? 6.931 -7.237 -11.320 1.00 97.50 88 LEU A CA 1
ATOM 686 C C . LEU A 1 88 ? 6.790 -5.887 -10.608 1.00 97.50 88 LEU A C 1
ATOM 688 O O . LEU A 1 88 ? 7.797 -5.312 -10.204 1.00 97.50 88 LEU A O 1
ATOM 692 N N . VAL A 1 89 ? 5.562 -5.389 -10.444 1.00 96.69 89 VAL A N 1
ATOM 693 C CA . VAL A 1 89 ? 5.317 -4.104 -9.777 1.00 96.69 89 VAL A CA 1
ATOM 694 C C . VAL A 1 89 ? 5.732 -4.167 -8.309 1.00 96.69 89 VAL A C 1
ATOM 696 O O . VAL A 1 89 ? 6.366 -3.240 -7.811 1.00 96.69 89 VAL A O 1
ATOM 699 N N . PHE A 1 90 ? 5.461 -5.278 -7.621 1.00 96.69 90 PHE A N 1
ATOM 700 C CA . PHE A 1 90 ? 5.961 -5.490 -6.265 1.00 96.69 90 PHE A CA 1
ATOM 701 C C . PHE A 1 90 ? 7.495 -5.480 -6.195 1.00 96.69 90 PHE A C 1
ATOM 703 O O . PHE A 1 90 ? 8.068 -4.840 -5.305 1.00 96.69 90 PHE A O 1
ATOM 710 N N . HIS A 1 91 ? 8.171 -6.138 -7.139 1.00 97.56 91 HIS A N 1
ATOM 711 C CA . HIS A 1 91 ? 9.628 -6.118 -7.222 1.00 97.56 91 HIS A CA 1
ATOM 712 C C . HIS A 1 91 ? 10.147 -4.695 -7.468 1.00 97.56 91 HIS A C 1
ATOM 714 O O . HIS A 1 91 ? 10.983 -4.245 -6.692 1.00 97.56 91 HIS A O 1
ATOM 720 N N . GLU A 1 92 ? 9.613 -3.963 -8.455 1.00 96.69 92 GLU A N 1
ATOM 721 C CA . GLU A 1 92 ? 9.954 -2.553 -8.734 1.00 96.69 92 GLU A CA 1
ATOM 722 C C . GLU A 1 92 ? 9.856 -1.692 -7.472 1.00 96.69 92 GLU A C 1
ATOM 724 O O . GLU A 1 92 ? 10.842 -1.107 -7.026 1.00 96.69 92 GLU A O 1
ATOM 729 N N . MET A 1 93 ? 8.681 -1.685 -6.836 1.00 96.19 93 MET A N 1
ATOM 730 C CA . MET A 1 93 ? 8.432 -0.865 -5.653 1.00 96.19 93 MET A CA 1
ATOM 731 C C . MET A 1 93 ? 9.358 -1.229 -4.497 1.00 96.19 93 MET A C 1
ATOM 733 O O . MET A 1 93 ? 9.795 -0.348 -3.762 1.00 96.19 93 MET A O 1
ATOM 737 N N . THR A 1 94 ? 9.678 -2.515 -4.335 1.00 96.31 94 THR A N 1
ATOM 738 C CA . THR A 1 94 ? 10.633 -2.956 -3.318 1.00 96.31 94 THR A CA 1
ATOM 739 C C . THR A 1 94 ? 12.038 -2.437 -3.617 1.00 96.31 94 THR A C 1
ATOM 741 O O . THR A 1 94 ? 12.706 -1.948 -2.706 1.00 96.31 94 THR A O 1
ATOM 744 N N . LEU A 1 95 ? 12.492 -2.512 -4.870 1.00 96.25 95 LEU A N 1
ATOM 745 C CA . LEU A 1 95 ? 13.816 -2.030 -5.271 1.00 96.25 95 LEU A CA 1
ATOM 746 C C . LEU A 1 95 ? 13.934 -0.507 -5.149 1.00 96.25 95 LEU A C 1
ATOM 748 O O . LEU A 1 95 ? 14.981 -0.023 -4.725 1.00 96.25 95 LEU A O 1
ATOM 752 N N . ASP A 1 96 ? 12.856 0.237 -5.399 1.00 95.38 96 ASP A N 1
ATOM 753 C CA . ASP A 1 96 ? 12.808 1.686 -5.175 1.00 95.38 96 ASP A CA 1
ATOM 754 C C . ASP A 1 96 ? 13.062 2.057 -3.704 1.00 95.38 96 ASP A C 1
ATOM 756 O O . ASP A 1 96 ? 13.704 3.071 -3.421 1.00 95.38 96 ASP A O 1
ATOM 760 N N . THR A 1 97 ? 12.651 1.212 -2.747 1.00 94.00 97 THR A N 1
ATOM 761 C CA . THR A 1 97 ? 12.977 1.418 -1.318 1.00 94.00 97 THR A CA 1
ATOM 762 C C . THR A 1 97 ? 14.465 1.262 -0.999 1.00 94.00 97 THR A C 1
ATOM 764 O O . THR A 1 97 ? 14.918 1.715 0.051 1.00 94.00 97 THR A O 1
ATOM 767 N N . LEU A 1 98 ? 15.217 0.619 -1.895 1.00 94.88 98 LEU A N 1
ATOM 768 C CA . LEU A 1 98 ? 16.645 0.324 -1.776 1.00 94.88 98 LEU A CA 1
ATOM 769 C C . LEU A 1 98 ? 17.498 1.237 -2.668 1.00 94.88 98 LEU A C 1
ATOM 771 O O . LEU A 1 98 ? 18.696 0.999 -2.831 1.00 94.88 98 LEU A O 1
ATOM 775 N N . LYS A 1 99 ? 16.900 2.273 -3.268 1.00 89.88 99 LYS A N 1
ATOM 776 C CA . LYS A 1 99 ? 17.603 3.206 -4.149 1.00 89.88 99 LYS A CA 1
ATOM 777 C C . LYS A 1 99 ? 18.813 3.824 -3.437 1.00 89.88 99 LYS A C 1
ATOM 779 O O . LYS A 1 99 ? 18.701 4.332 -2.325 1.00 89.88 99 LYS A O 1
ATOM 784 N N . GLY A 1 100 ? 19.965 3.778 -4.106 1.00 91.06 100 GLY A N 1
ATOM 785 C CA . GLY A 1 100 ? 21.260 4.201 -3.560 1.00 91.06 100 GLY A CA 1
ATOM 786 C C . GLY A 1 100 ? 22.063 3.080 -2.888 1.00 91.06 100 GLY A C 1
ATOM 787 O O . GLY A 1 100 ? 23.215 3.299 -2.531 1.00 91.06 100 GLY A O 1
ATOM 788 N N . ASP A 1 101 ? 21.502 1.873 -2.756 1.00 95.62 101 ASP A N 1
ATOM 789 C CA . ASP A 1 101 ? 22.193 0.697 -2.220 1.00 95.62 101 ASP A CA 1
ATOM 790 C C . ASP A 1 101 ? 22.202 -0.438 -3.258 1.00 95.62 101 ASP A C 1
ATOM 792 O O . ASP A 1 101 ? 21.394 -1.372 -3.245 1.00 95.62 101 ASP A O 1
ATOM 796 N N . ALA A 1 102 ? 23.117 -0.322 -4.223 1.00 95.06 102 ALA A N 1
ATOM 797 C CA . ALA A 1 102 ? 23.196 -1.231 -5.364 1.00 95.06 102 ALA A CA 1
ATOM 798 C C . ALA A 1 102 ? 23.496 -2.691 -4.981 1.00 95.06 102 ALA A C 1
ATOM 800 O O . ALA A 1 102 ? 23.110 -3.606 -5.716 1.00 95.06 102 ALA A O 1
ATOM 801 N N . GLU A 1 103 ? 24.165 -2.912 -3.846 1.00 95.25 103 GLU A N 1
ATOM 802 C CA . GLU A 1 103 ? 24.425 -4.250 -3.316 1.00 95.25 103 GLU A CA 1
ATOM 803 C C . GLU A 1 103 ? 23.136 -4.870 -2.769 1.00 95.25 103 GLU A C 1
ATOM 805 O O . GLU A 1 103 ? 22.800 -6.002 -3.125 1.00 95.25 103 GLU A O 1
ATOM 810 N N . LYS A 1 104 ? 22.350 -4.119 -1.982 1.00 96.56 104 LYS A N 1
ATOM 811 C CA . LYS A 1 104 ? 21.043 -4.602 -1.514 1.00 96.56 104 LYS A CA 1
ATOM 812 C C . LYS A 1 104 ? 20.062 -4.847 -2.653 1.00 96.56 104 LYS A C 1
ATOM 814 O O . LYS A 1 104 ? 19.294 -5.803 -2.5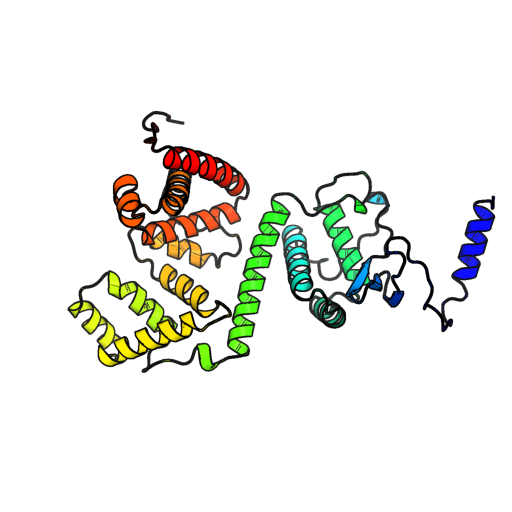73 1.00 96.56 104 LYS A O 1
ATOM 819 N N . ILE A 1 105 ? 20.093 -4.039 -3.715 1.00 96.62 105 ILE A N 1
ATOM 820 C CA . ILE A 1 105 ? 19.296 -4.282 -4.929 1.00 96.62 105 ILE A CA 1
ATOM 821 C C . ILE A 1 105 ? 19.630 -5.653 -5.527 1.00 96.62 105 ILE A C 1
ATOM 823 O O . ILE A 1 105 ? 18.726 -6.446 -5.786 1.00 96.62 105 ILE A O 1
ATOM 827 N N . GLU A 1 106 ? 20.916 -5.966 -5.702 1.00 96.50 106 GLU A N 1
ATOM 828 C CA . GLU A 1 106 ? 21.353 -7.258 -6.244 1.00 96.50 106 GLU A CA 1
ATOM 829 C C . GLU A 1 106 ? 20.932 -8.422 -5.333 1.00 96.50 106 GLU A C 1
ATOM 831 O O . GLU A 1 106 ? 20.334 -9.391 -5.802 1.00 96.50 106 GLU A O 1
ATOM 836 N N . GLN A 1 107 ? 21.152 -8.301 -4.020 1.00 97.44 107 GLN A N 1
ATOM 837 C CA . GLN A 1 107 ? 20.729 -9.309 -3.042 1.00 97.44 107 GLN A CA 1
ATOM 838 C C . GLN A 1 107 ? 19.209 -9.528 -3.059 1.00 97.44 107 GLN A C 1
ATOM 840 O O . GLN A 1 107 ? 18.739 -10.669 -3.003 1.00 97.44 107 GLN A O 1
ATOM 845 N N . ARG A 1 108 ? 18.421 -8.451 -3.170 1.00 96.88 108 ARG A N 1
ATOM 846 C CA . ARG A 1 108 ? 16.959 -8.540 -3.206 1.00 96.88 108 ARG A CA 1
ATOM 847 C C . ARG A 1 108 ? 16.469 -9.182 -4.503 1.00 96.88 108 ARG A C 1
ATOM 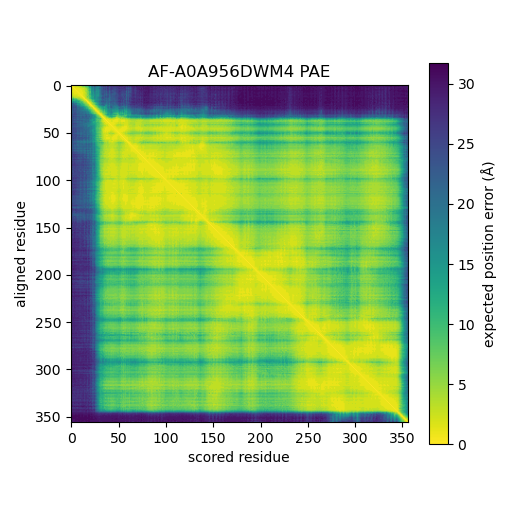849 O O . ARG A 1 108 ? 15.599 -10.047 -4.443 1.00 96.88 108 ARG A O 1
ATOM 856 N N . LEU A 1 109 ? 17.064 -8.851 -5.648 1.00 98.00 109 LEU A N 1
ATOM 857 C CA . LEU A 1 109 ? 16.763 -9.503 -6.926 1.00 98.00 109 LEU A CA 1
ATOM 858 C C . LEU A 1 109 ? 17.056 -11.010 -6.894 1.00 98.00 109 LEU A C 1
ATOM 860 O O . LEU A 1 109 ? 16.215 -11.801 -7.322 1.00 98.00 109 LEU A O 1
ATOM 864 N N . LEU A 1 110 ? 18.183 -11.426 -6.308 1.00 98.00 110 LEU A N 1
ATOM 865 C CA . LEU A 1 110 ? 18.476 -12.848 -6.090 1.00 98.00 110 LEU A CA 1
ATOM 866 C C . LEU A 1 110 ? 17.402 -13.514 -5.217 1.00 98.00 110 LEU A C 1
ATOM 868 O O . LEU A 1 110 ? 16.959 -14.620 -5.522 1.00 98.00 110 LEU A O 1
ATOM 872 N N . SER A 1 111 ? 16.931 -12.831 -4.166 1.00 97.19 111 SER A N 1
ATOM 873 C CA . SER A 1 111 ? 15.869 -13.356 -3.293 1.00 97.19 111 SER A CA 1
ATOM 874 C C . SER A 1 111 ? 14.512 -13.510 -3.994 1.00 97.19 111 SER A C 1
ATOM 876 O O . SER A 1 111 ? 13.723 -14.371 -3.613 1.00 97.19 111 SER A O 1
ATOM 878 N N . PHE A 1 112 ? 14.260 -12.732 -5.050 1.00 97.75 112 PHE A N 1
ATOM 879 C CA . PHE A 1 112 ? 13.089 -12.880 -5.921 1.00 97.75 112 PHE A CA 1
ATOM 880 C C . PHE A 1 112 ? 13.264 -13.962 -7.000 1.00 97.75 112 PHE A C 1
ATOM 882 O O . PHE A 1 112 ? 12.321 -14.267 -7.730 1.00 97.75 112 PHE A O 1
ATOM 889 N N . GLY A 1 113 ? 14.453 -14.562 -7.108 1.00 98.25 113 GLY A N 1
ATOM 890 C CA . GLY A 1 113 ? 14.756 -15.622 -8.068 1.00 98.25 113 GLY A CA 1
ATOM 891 C C . GLY A 1 113 ? 15.296 -15.135 -9.414 1.00 98.25 113 GLY A C 1
ATOM 892 O O . GLY A 1 113 ? 15.381 -15.934 -10.347 1.00 98.25 113 GLY A O 1
ATOM 893 N N . TYR A 1 114 ? 15.673 -13.860 -9.541 1.00 98.38 114 TYR A N 1
ATOM 894 C CA . TYR A 1 114 ? 16.457 -13.401 -10.691 1.00 98.38 114 TYR A CA 1
ATOM 895 C C . TYR A 1 114 ? 17.900 -13.892 -10.554 1.00 98.38 114 TYR A C 1
ATOM 897 O O . TYR A 1 114 ? 18.463 -13.866 -9.467 1.00 98.38 114 TYR A O 1
ATOM 905 N N . GLY A 1 115 ? 18.520 -14.320 -11.650 1.00 97.75 115 GLY A N 1
ATOM 906 C CA . GLY A 1 115 ? 19.920 -14.748 -11.678 1.00 97.75 115 GLY A CA 1
ATOM 907 C C . GLY A 1 115 ? 20.921 -13.590 -11.721 1.00 97.75 115 GLY A C 1
ATOM 908 O O . GLY A 1 115 ? 22.090 -13.784 -11.400 1.00 97.75 115 GLY A O 1
ATOM 909 N N . SER A 1 116 ? 20.483 -12.397 -12.131 1.00 97.38 116 SER A N 1
ATOM 910 C CA . SER A 1 116 ? 21.318 -11.198 -12.253 1.00 97.38 116 SER A CA 1
ATOM 911 C C . SER A 1 116 ? 20.452 -9.931 -12.343 1.00 97.38 116 SER A C 1
ATOM 913 O O . SER A 1 116 ? 19.255 -9.997 -12.641 1.00 97.38 116 SER A O 1
ATOM 915 N N . VAL A 1 117 ? 21.069 -8.757 -12.160 1.00 96.94 117 VAL A N 1
ATOM 916 C CA . VAL A 1 117 ? 20.416 -7.461 -12.438 1.00 96.94 117 VAL A CA 1
ATOM 917 C C . VAL A 1 117 ? 20.117 -7.284 -13.931 1.00 96.94 117 VAL A C 1
ATOM 919 O O . VAL A 1 117 ? 19.102 -6.705 -14.309 1.00 96.94 117 VAL A O 1
ATOM 922 N N . GLY A 1 118 ? 20.950 -7.855 -14.798 1.00 97.56 118 GLY A N 1
ATOM 923 C CA . GLY A 1 118 ? 20.690 -7.899 -16.232 1.00 97.56 118 GLY A CA 1
ATOM 924 C C . GLY A 1 118 ? 19.420 -8.673 -16.593 1.00 97.56 118 GLY A C 1
ATOM 925 O O . GLY A 1 118 ? 18.592 -8.185 -17.365 1.00 97.56 118 GLY A O 1
ATOM 926 N N . GLN A 1 119 ? 19.207 -9.841 -15.978 1.00 98.00 119 GLN A N 1
ATOM 927 C CA . GLN A 1 119 ? 17.979 -10.612 -16.156 1.00 98.00 119 GLN A CA 1
ATOM 928 C C . GLN A 1 119 ? 16.756 -9.829 -15.679 1.00 98.00 119 GLN A C 1
ATOM 930 O O . GLN A 1 119 ? 15.735 -9.846 -16.361 1.00 98.00 119 GLN A O 1
ATOM 935 N N . TRP A 1 120 ? 16.853 -9.112 -14.556 1.00 98.00 120 TRP A N 1
ATOM 936 C CA . TRP A 1 120 ? 15.781 -8.230 -14.092 1.00 98.00 120 TRP A CA 1
ATOM 937 C C . TRP A 1 120 ? 15.326 -7.248 -15.181 1.00 98.00 120 TRP A C 1
ATOM 939 O O . TRP A 1 120 ? 14.138 -7.209 -15.502 1.00 98.00 120 TRP A O 1
ATOM 949 N N . TYR A 1 121 ? 16.252 -6.524 -15.818 1.00 97.62 121 TYR A N 1
ATOM 950 C CA . TYR A 1 121 ? 15.898 -5.580 -16.883 1.00 97.62 121 TYR A CA 1
ATOM 951 C C . TYR A 1 121 ? 15.274 -6.253 -18.110 1.00 97.62 121 TYR A C 1
ATOM 953 O O . TYR A 1 121 ? 14.330 -5.710 -18.700 1.00 97.62 121 TYR A O 1
ATOM 961 N N . ARG A 1 122 ? 15.733 -7.456 -18.480 1.00 97.75 122 ARG A N 1
ATOM 962 C CA . ARG A 1 122 ? 15.110 -8.222 -19.571 1.00 97.75 122 ARG A CA 1
ATOM 963 C C . ARG A 1 122 ? 13.698 -8.680 -19.228 1.00 97.75 122 ARG A C 1
ATOM 965 O O . ARG A 1 122 ? 12.810 -8.579 -20.076 1.00 97.75 122 ARG A O 1
ATOM 972 N N . VAL A 1 123 ? 13.476 -9.142 -17.998 1.00 98.38 123 VAL A N 1
ATOM 973 C CA . VAL A 1 123 ? 12.148 -9.542 -17.515 1.00 98.38 123 VAL A CA 1
ATOM 974 C C . VAL A 1 123 ? 11.211 -8.349 -17.479 1.00 98.38 123 VAL A C 1
ATOM 976 O O . VAL A 1 123 ? 10.123 -8.413 -18.048 1.00 98.38 123 VAL A O 1
ATOM 979 N N . ARG A 1 124 ? 11.659 -7.225 -16.919 1.00 97.25 124 ARG A N 1
ATOM 980 C CA . ARG A 1 124 ? 10.923 -5.959 -16.922 1.00 97.25 124 ARG A CA 1
ATOM 981 C C . ARG A 1 124 ? 10.504 -5.544 -18.335 1.00 97.25 124 ARG A C 1
ATOM 983 O O . ARG A 1 124 ? 9.335 -5.255 -18.573 1.00 97.25 124 ARG A O 1
ATOM 990 N N . SER A 1 125 ? 11.438 -5.564 -19.285 1.00 97.44 125 SER A N 1
ATOM 991 C CA . SER A 1 125 ? 11.169 -5.229 -20.691 1.00 97.44 125 SER A CA 1
ATOM 992 C C . SER A 1 125 ? 10.213 -6.221 -21.361 1.00 97.44 125 SER A C 1
ATOM 994 O O . SER A 1 125 ? 9.357 -5.815 -22.145 1.00 97.44 125 SER A O 1
ATOM 996 N N . THR A 1 126 ? 10.307 -7.510 -21.021 1.00 97.88 126 THR A N 1
ATOM 997 C CA . THR A 1 126 ? 9.384 -8.550 -21.501 1.00 97.88 126 THR A CA 1
ATOM 998 C C . THR A 1 126 ? 7.963 -8.287 -21.001 1.00 97.88 126 THR A C 1
ATOM 1000 O O . THR A 1 126 ? 7.040 -8.230 -21.806 1.00 97.88 126 THR A O 1
ATOM 1003 N N . VAL A 1 127 ? 7.768 -8.019 -19.709 1.00 97.19 127 VAL A N 1
ATOM 1004 C CA . VAL A 1 127 ? 6.443 -7.680 -19.158 1.00 97.19 127 VAL A CA 1
ATOM 1005 C C . VAL A 1 127 ? 5.899 -6.392 -19.792 1.00 97.19 127 VAL A C 1
ATOM 1007 O O . VAL A 1 127 ? 4.749 -6.368 -20.225 1.00 97.19 127 VAL A O 1
ATOM 1010 N N . LEU A 1 128 ? 6.719 -5.342 -19.933 1.00 95.38 128 LEU A N 1
ATOM 1011 C CA . LEU A 1 128 ? 6.323 -4.092 -20.598 1.00 95.38 128 LEU A CA 1
ATOM 1012 C C . LEU A 1 128 ? 5.926 -4.295 -22.066 1.00 95.38 128 LEU A C 1
ATOM 1014 O O . LEU A 1 128 ? 4.986 -3.663 -22.540 1.00 95.38 128 LEU A O 1
ATOM 1018 N N . LYS A 1 129 ? 6.601 -5.191 -22.791 1.00 95.69 129 LYS A N 1
ATOM 1019 C CA . LYS A 1 129 ? 6.241 -5.546 -24.170 1.00 95.69 129 LYS A CA 1
ATOM 1020 C C . LYS A 1 129 ? 4.821 -6.116 -24.272 1.00 95.69 129 LYS A C 1
ATOM 1022 O O . LYS A 1 129 ? 4.141 -5.815 -25.252 1.00 95.69 129 LYS A O 1
ATOM 1027 N N . TYR A 1 130 ? 4.405 -6.951 -23.318 1.00 95.44 130 TYR A N 1
ATOM 1028 C CA . TYR A 1 130 ? 3.113 -7.645 -23.368 1.00 95.44 130 TYR A CA 1
ATOM 1029 C C . TYR A 1 130 ? 1.973 -6.874 -22.706 1.00 95.44 130 TYR A C 1
ATOM 1031 O O . TYR A 1 130 ? 0.846 -6.943 -23.191 1.00 95.44 130 TYR A O 1
ATOM 1039 N N . TYR A 1 131 ? 2.257 -6.155 -21.621 1.00 94.62 131 TYR A N 1
ATOM 1040 C CA . TYR A 1 131 ? 1.224 -5.562 -20.771 1.00 94.62 131 TYR A CA 1
ATOM 1041 C C . TYR A 1 131 ? 1.327 -4.042 -20.653 1.00 94.62 131 TYR A C 1
ATOM 1043 O O . TYR A 1 131 ? 0.358 -3.410 -20.246 1.00 94.62 131 TYR A O 1
ATOM 1051 N N . GLY A 1 132 ? 2.477 -3.451 -20.990 1.00 93.00 132 GLY A N 1
ATOM 1052 C CA . GLY A 1 132 ? 2.695 -2.008 -20.911 1.00 93.00 132 GLY A CA 1
ATOM 1053 C C . GLY A 1 132 ? 1.925 -1.222 -21.971 1.00 93.00 132 GLY A C 1
ATOM 1054 O O . GLY A 1 132 ? 1.593 -1.727 -23.046 1.00 93.00 132 GLY A O 1
ATOM 1055 N N . GLU A 1 133 ? 1.699 0.059 -21.694 1.00 92.94 133 GLU A N 1
ATOM 1056 C CA . GLU A 1 133 ? 1.137 0.984 -22.670 1.00 92.94 133 GLU A CA 1
ATOM 1057 C C . GLU A 1 133 ? 2.184 1.336 -23.723 1.00 92.94 133 GLU A C 1
ATOM 1059 O O . GLU A 1 133 ? 3.287 1.800 -23.420 1.00 92.94 133 GLU A O 1
ATOM 1064 N N . ARG A 1 134 ? 1.838 1.127 -24.994 1.00 92.50 134 ARG A N 1
ATOM 1065 C CA . ARG A 1 134 ? 2.740 1.412 -26.107 1.00 92.50 134 ARG A CA 1
ATOM 1066 C C . ARG A 1 134 ? 2.617 2.873 -26.537 1.00 92.50 134 ARG A C 1
ATOM 1068 O O . ARG A 1 134 ? 1.613 3.269 -27.121 1.00 92.50 134 ARG A O 1
ATOM 1075 N N . THR A 1 135 ? 3.691 3.639 -26.358 1.00 93.56 135 THR A N 1
ATOM 1076 C CA . THR A 1 135 ? 3.772 5.053 -26.787 1.00 93.56 135 THR A CA 1
ATOM 1077 C C . THR A 1 135 ? 4.549 5.257 -28.095 1.00 93.56 135 THR A C 1
ATOM 1079 O O . THR A 1 135 ? 4.647 6.371 -28.606 1.00 93.56 135 THR A O 1
ATOM 1082 N N . GLY A 1 136 ? 5.099 4.184 -28.671 1.00 94.06 136 GLY A N 1
ATOM 1083 C CA . GLY A 1 136 ? 5.925 4.229 -29.879 1.00 94.06 136 GLY A CA 1
ATOM 1084 C C . GLY A 1 136 ? 6.226 2.837 -30.449 1.00 94.06 136 GLY A C 1
ATOM 1085 O O . GLY A 1 136 ? 5.691 1.843 -29.962 1.00 94.06 136 GLY A O 1
ATOM 1086 N N . PRO A 1 137 ? 7.047 2.731 -31.507 1.00 95.69 137 PRO A N 1
ATOM 1087 C CA . PRO A 1 137 ? 7.239 1.469 -32.221 1.00 95.69 137 PRO A CA 1
ATOM 1088 C C . PRO A 1 137 ? 8.221 0.496 -31.549 1.00 95.69 137 PRO A C 1
ATOM 1090 O O . PRO A 1 137 ? 8.313 -0.644 -31.998 1.00 95.69 137 PRO A O 1
ATOM 1093 N N . LEU A 1 138 ? 8.963 0.919 -30.522 1.00 96.31 138 LEU A N 1
ATOM 1094 C CA . 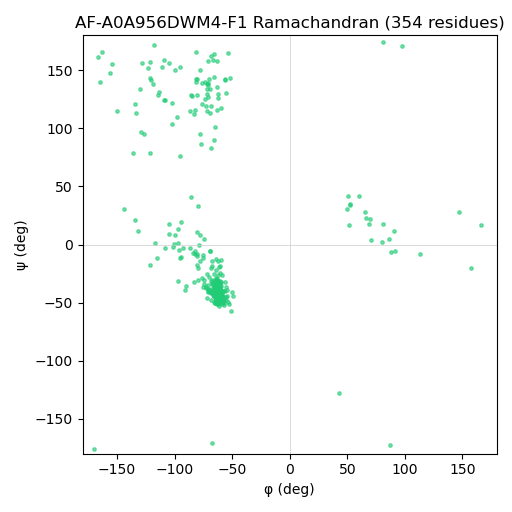LEU A 1 138 ? 10.047 0.139 -29.913 1.00 96.31 138 LEU A CA 1
ATOM 1095 C C . LEU A 1 138 ? 9.666 -0.367 -28.517 1.00 96.31 138 LEU A C 1
ATOM 1097 O O . LEU A 1 138 ? 8.824 0.239 -27.856 1.00 96.31 138 LEU A O 1
ATOM 1101 N N . VAL A 1 139 ? 10.332 -1.422 -28.031 1.00 93.88 139 VAL A N 1
ATOM 1102 C CA . VAL A 1 139 ? 10.160 -1.908 -26.641 1.00 93.88 139 VAL A CA 1
ATOM 1103 C C . VAL A 1 139 ? 10.447 -0.800 -25.627 1.00 93.88 139 VAL A C 1
ATOM 1105 O O . VAL A 1 139 ? 9.698 -0.633 -24.672 1.00 93.88 139 VAL A O 1
ATOM 1108 N N . ALA A 1 140 ? 11.467 0.025 -25.875 1.00 92.62 140 ALA A N 1
ATOM 1109 C CA . ALA A 1 140 ? 11.798 1.187 -25.048 1.00 92.62 140 ALA A CA 1
ATOM 1110 C C . ALA A 1 140 ? 10.670 2.239 -24.948 1.00 92.62 140 ALA A C 1
ATOM 1112 O O . ALA A 1 140 ? 10.754 3.143 -24.122 1.00 92.62 140 ALA A O 1
ATOM 1113 N N . ASN A 1 141 ? 9.639 2.163 -25.799 1.00 94.31 141 ASN A N 1
ATOM 1114 C CA . ASN A 1 141 ? 8.465 3.035 -25.746 1.00 94.31 141 ASN A CA 1
ATOM 1115 C C . ASN A 1 141 ? 7.275 2.408 -25.000 1.00 94.31 141 ASN A C 1
ATOM 1117 O O . ASN A 1 141 ? 6.213 3.030 -24.933 1.00 94.31 141 ASN A O 1
ATOM 1121 N N . CYS A 1 142 ? 7.413 1.193 -24.472 1.00 92.88 142 CYS A N 1
ATOM 1122 C CA . CYS A 1 142 ? 6.425 0.621 -23.570 1.00 92.88 142 CYS A CA 1
ATOM 1123 C C . CYS A 1 142 ? 6.635 1.176 -22.158 1.00 92.88 142 CYS A C 1
ATOM 1125 O O . CYS A 1 142 ? 7.746 1.125 -21.626 1.00 92.88 142 CYS A O 1
ATOM 1127 N N . VAL A 1 143 ? 5.572 1.693 -21.548 1.00 92.38 143 VAL A N 1
ATOM 1128 C CA . VAL A 1 143 ? 5.599 2.262 -20.194 1.00 92.38 143 VAL A CA 1
ATOM 1129 C C . VAL A 1 143 ? 4.616 1.540 -19.280 1.00 92.38 143 VAL A C 1
ATOM 1131 O O . VAL A 1 143 ? 3.654 0.925 -19.739 1.00 92.38 143 VAL A O 1
ATOM 1134 N N . PHE A 1 144 ? 4.866 1.614 -17.974 1.00 90.00 144 PHE A N 1
ATOM 1135 C CA . PHE A 1 144 ? 3.872 1.232 -16.979 1.00 90.00 144 PHE A CA 1
ATOM 1136 C C . PHE A 1 144 ? 2.732 2.249 -17.027 1.00 90.00 144 PHE A C 1
ATOM 1138 O O . PHE A 1 144 ? 2.964 3.439 -16.823 1.00 90.00 144 PHE A O 1
ATOM 1145 N N . GLY A 1 145 ? 1.525 1.788 -17.339 1.00 85.75 145 GLY A N 1
ATOM 1146 C CA . GLY A 1 145 ? 0.362 2.648 -17.519 1.00 85.75 145 GLY A CA 1
ATOM 1147 C C . GLY A 1 145 ? -0.936 1.849 -17.539 1.00 85.75 145 GLY A C 1
ATOM 1148 O O . GLY A 1 145 ? -0.921 0.633 -17.730 1.00 85.75 145 GLY A O 1
ATOM 1149 N N . GLY A 1 146 ? -2.045 2.543 -17.311 1.00 83.88 146 GLY A N 1
ATOM 1150 C CA . GLY A 1 146 ? -3.384 1.969 -17.344 1.00 83.88 146 GLY A CA 1
ATOM 1151 C C . GLY A 1 146 ? -3.796 1.226 -16.072 1.00 83.88 146 GLY A C 1
ATOM 1152 O O . GLY A 1 146 ? -3.016 1.015 -15.137 1.00 83.88 146 GLY A O 1
ATOM 1153 N N . ASP A 1 147 ? -5.061 0.812 -16.062 1.00 80.38 147 ASP A N 1
ATOM 1154 C CA . ASP A 1 147 ? -5.756 0.277 -14.887 1.00 80.38 147 ASP A CA 1
ATOM 1155 C C . ASP A 1 147 ? -5.093 -0.979 -14.308 1.00 80.38 147 ASP A C 1
ATOM 1157 O O . ASP A 1 147 ? -5.027 -1.146 -13.092 1.00 80.38 147 ASP A O 1
ATOM 1161 N N . ALA A 1 148 ? -4.539 -1.847 -15.161 1.00 81.12 148 ALA A N 1
ATOM 1162 C CA . ALA A 1 148 ? -3.879 -3.076 -14.719 1.00 81.12 148 ALA A CA 1
ATOM 1163 C C . ALA A 1 148 ? -2.623 -2.797 -13.873 1.00 81.12 148 ALA A C 1
ATOM 1165 O O . ALA A 1 148 ? -2.412 -3.444 -12.846 1.00 81.12 148 ALA A O 1
ATOM 1166 N N . PHE A 1 149 ? -1.805 -1.814 -14.268 1.00 88.56 149 PHE A N 1
ATOM 1167 C CA . PHE A 1 149 ? -0.630 -1.413 -13.490 1.00 88.56 149 PHE A CA 1
ATOM 1168 C C . PHE A 1 149 ? -1.011 -0.621 -12.242 1.00 88.56 149 PHE A C 1
ATOM 1170 O O . PHE A 1 149 ? -0.362 -0.791 -11.213 1.00 88.56 149 PHE A O 1
ATOM 1177 N N . ALA A 1 150 ? -2.072 0.190 -12.299 1.00 86.00 150 ALA A N 1
ATOM 1178 C CA . ALA A 1 150 ? -2.599 0.873 -11.122 1.00 86.00 150 ALA A CA 1
ATOM 1179 C C . ALA A 1 150 ? -3.070 -0.135 -10.058 1.00 86.00 150 ALA A C 1
ATOM 1181 O O . ALA A 1 150 ? -2.615 -0.078 -8.915 1.00 86.00 150 ALA A O 1
ATOM 1182 N N . ALA A 1 151 ? -3.891 -1.117 -10.441 1.00 83.88 151 ALA A N 1
ATOM 1183 C CA . ALA A 1 151 ? -4.347 -2.181 -9.547 1.00 83.88 151 ALA A CA 1
ATOM 1184 C C . ALA A 1 151 ? -3.172 -2.989 -8.964 1.00 83.88 151 ALA A C 1
ATOM 1186 O O . ALA A 1 151 ? -3.120 -3.244 -7.758 1.00 83.88 151 ALA A O 1
ATOM 1187 N N . ALA A 1 152 ? -2.187 -3.343 -9.795 1.00 90.19 152 ALA A N 1
ATOM 1188 C CA . ALA A 1 152 ? -0.975 -4.024 -9.346 1.00 90.19 152 ALA A CA 1
ATOM 1189 C C . ALA A 1 152 ? -0.147 -3.178 -8.361 1.00 90.19 152 ALA A C 1
ATOM 1191 O O . ALA A 1 152 ? 0.330 -3.709 -7.359 1.00 90.19 152 ALA A O 1
ATOM 1192 N N . ALA A 1 153 ? -0.012 -1.868 -8.592 1.00 90.25 153 ALA A N 1
ATOM 1193 C CA . ALA A 1 153 ? 0.712 -0.949 -7.709 1.00 90.25 153 ALA A CA 1
ATOM 1194 C C . ALA A 1 153 ? 0.042 -0.794 -6.341 1.00 90.25 153 ALA A C 1
ATOM 1196 O O . ALA A 1 153 ? 0.733 -0.720 -5.321 1.00 90.25 153 ALA A O 1
ATOM 1197 N N . TRP A 1 154 ? -1.291 -0.817 -6.292 1.00 85.69 154 TRP A N 1
ATOM 1198 C CA . TRP A 1 154 ? -2.035 -0.848 -5.034 1.00 85.69 154 TRP A CA 1
ATOM 1199 C C . TRP A 1 154 ? -1.759 -2.128 -4.245 1.00 85.69 154 TRP A C 1
ATOM 1201 O O . TRP A 1 154 ? -1.371 -2.059 -3.077 1.00 85.69 154 TRP A O 1
ATOM 1211 N N . LYS A 1 155 ? -1.879 -3.298 -4.887 1.00 88.12 155 LYS A N 1
ATOM 1212 C CA . LYS A 1 155 ? -1.576 -4.592 -4.249 1.00 88.12 155 LYS A CA 1
ATOM 1213 C C . LYS A 1 155 ? -0.127 -4.664 -3.765 1.00 88.12 155 LYS A C 1
ATOM 1215 O O . LYS A 1 155 ? 0.131 -5.084 -2.637 1.00 88.12 155 LYS A O 1
ATOM 1220 N N . ALA A 1 156 ? 0.812 -4.205 -4.590 1.00 91.69 156 ALA A N 1
ATOM 1221 C CA . ALA A 1 156 ? 2.227 -4.123 -4.252 1.00 91.69 156 ALA A CA 1
ATOM 1222 C C . ALA A 1 156 ? 2.488 -3.194 -3.058 1.00 91.69 156 ALA A C 1
ATOM 1224 O O . ALA A 1 156 ? 3.213 -3.578 -2.141 1.00 91.69 156 ALA A O 1
ATOM 1225 N N . SER A 1 157 ? 1.856 -2.015 -3.025 1.00 89.94 157 SER A N 1
ATOM 1226 C CA . SER A 1 157 ? 1.932 -1.084 -1.891 1.00 89.94 157 SER A CA 1
ATOM 1227 C C . SER A 1 157 ? 1.451 -1.732 -0.599 1.00 89.94 157 SER A C 1
ATOM 1229 O O . SER A 1 157 ? 2.165 -1.689 0.399 1.00 89.94 157 SER A O 1
ATOM 1231 N N . ARG A 1 158 ? 0.290 -2.399 -0.620 1.00 87.19 158 ARG A N 1
ATOM 1232 C CA . ARG A 1 158 ? -0.254 -3.091 0.559 1.00 87.19 158 ARG A CA 1
ATOM 1233 C C . ARG A 1 158 ? 0.660 -4.212 1.036 1.00 87.19 158 ARG A C 1
ATOM 1235 O O . ARG A 1 158 ? 0.952 -4.292 2.225 1.00 87.19 158 ARG A O 1
ATOM 1242 N N . ARG A 1 159 ? 1.173 -5.040 0.122 1.00 90.69 159 ARG A N 1
ATOM 1243 C CA . ARG A 1 159 ? 2.147 -6.084 0.470 1.00 90.69 159 ARG A CA 1
ATOM 1244 C C . ARG A 1 159 ? 3.403 -5.486 1.103 1.00 90.69 159 ARG A C 1
ATOM 1246 O O . ARG A 1 159 ? 3.868 -5.994 2.117 1.00 90.69 159 ARG A O 1
ATOM 1253 N N . LEU A 1 160 ? 3.922 -4.393 0.547 1.00 90.81 160 LEU A N 1
ATOM 1254 C CA . LEU A 1 160 ? 5.098 -3.708 1.077 1.00 90.81 160 LEU A CA 1
ATOM 1255 C C . LEU A 1 160 ? 4.838 -3.099 2.464 1.00 90.81 160 LEU A C 1
ATOM 1257 O O . LEU A 1 160 ? 5.706 -3.174 3.330 1.00 90.81 160 LEU A O 1
ATOM 1261 N N . GLU A 1 161 ? 3.661 -2.518 2.700 1.00 89.19 161 GLU A N 1
ATOM 1262 C CA . GLU A 1 161 ? 3.236 -2.052 4.027 1.00 89.19 161 GLU A CA 1
ATOM 1263 C C . GLU A 1 161 ? 3.168 -3.199 5.040 1.00 89.19 161 GLU A C 1
ATOM 1265 O O . GLU A 1 161 ? 3.653 -3.048 6.163 1.00 89.19 161 GLU A O 1
ATOM 1270 N N . THR A 1 162 ? 2.619 -4.351 4.647 1.00 88.81 162 THR A N 1
ATOM 1271 C CA . THR A 1 162 ? 2.575 -5.551 5.492 1.00 88.81 162 THR A CA 1
ATOM 1272 C C . THR A 1 162 ? 3.979 -6.055 5.811 1.00 88.81 162 THR A C 1
ATOM 1274 O O . THR A 1 162 ? 4.306 -6.184 6.988 1.00 88.81 162 THR A O 1
ATOM 1277 N N . GLU A 1 16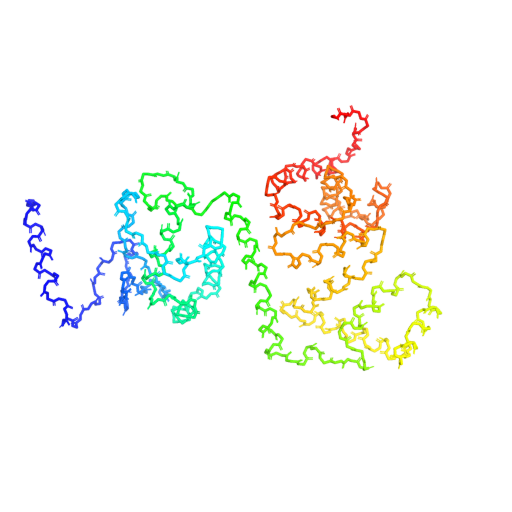3 ? 4.843 -6.246 4.806 1.00 90.81 163 GLU A N 1
ATOM 1278 C CA . GLU A 1 163 ? 6.232 -6.692 5.009 1.00 90.81 163 GLU A CA 1
ATOM 1279 C C . GLU A 1 163 ? 7.018 -5.710 5.896 1.00 90.81 163 GLU A C 1
ATOM 1281 O O . GLU A 1 163 ? 7.772 -6.125 6.777 1.00 90.81 163 GLU A O 1
ATOM 1286 N N . ARG A 1 164 ? 6.816 -4.395 5.722 1.00 89.94 164 ARG A N 1
ATOM 1287 C CA . ARG A 1 164 ? 7.414 -3.366 6.590 1.00 89.94 164 ARG A CA 1
ATOM 1288 C C . ARG A 1 164 ? 6.902 -3.455 8.020 1.00 89.94 164 ARG A C 1
ATOM 1290 O O . ARG A 1 164 ? 7.698 -3.327 8.948 1.00 89.94 164 ARG A O 1
ATOM 1297 N N . GLY A 1 165 ? 5.602 -3.675 8.199 1.00 90.00 165 GLY A N 1
ATOM 1298 C CA . GLY A 1 165 ? 5.009 -3.841 9.518 1.00 90.00 165 GLY A CA 1
ATOM 1299 C C . GLY A 1 165 ? 5.534 -5.085 10.228 1.00 90.00 165 GLY A C 1
ATOM 1300 O O . GLY A 1 165 ? 5.961 -5.011 11.376 1.00 90.00 165 GLY A O 1
ATOM 1301 N N . GLU A 1 166 ? 5.594 -6.216 9.530 1.00 91.12 166 GLU A N 1
ATOM 1302 C CA . GLU A 1 166 ? 6.180 -7.453 10.052 1.00 91.12 166 GLU A CA 1
ATOM 1303 C C . GLU A 1 166 ? 7.653 -7.270 10.424 1.00 91.12 166 GLU A C 1
ATOM 1305 O O . GLU A 1 166 ? 8.063 -7.659 11.518 1.00 91.12 166 GLU A O 1
ATOM 1310 N N . ALA A 1 167 ? 8.443 -6.620 9.566 1.00 91.31 167 ALA A N 1
ATOM 1311 C CA . ALA A 1 167 ? 9.838 -6.309 9.857 1.00 91.31 167 ALA A CA 1
ATOM 1312 C C . ALA A 1 167 ? 9.982 -5.390 11.084 1.00 91.31 167 ALA A C 1
ATOM 1314 O O . ALA A 1 167 ? 10.873 -5.603 11.907 1.00 91.31 167 ALA A O 1
ATOM 1315 N N . ALA A 1 168 ? 9.096 -4.403 11.250 1.00 90.44 168 ALA A N 1
ATOM 1316 C CA . ALA A 1 168 ? 9.082 -3.529 12.421 1.00 90.44 168 ALA A CA 1
ATOM 1317 C C . ALA A 1 168 ? 8.768 -4.305 13.713 1.00 90.44 168 ALA A C 1
ATOM 1319 O O . ALA A 1 168 ? 9.448 -4.116 14.724 1.00 90.44 168 ALA A O 1
ATOM 1320 N N . LEU A 1 169 ? 7.800 -5.227 13.672 1.00 91.12 169 LEU A N 1
ATOM 1321 C CA . LEU A 1 169 ? 7.476 -6.102 14.803 1.00 91.12 169 LEU A CA 1
ATOM 1322 C C . LEU A 1 169 ? 8.615 -7.074 15.129 1.00 91.12 169 LEU A C 1
ATOM 1324 O O . LEU A 1 169 ? 8.916 -7.294 16.299 1.00 91.12 169 LEU A O 1
ATOM 1328 N N . GLN A 1 170 ? 9.286 -7.627 14.118 1.00 91.50 170 GLN A N 1
ATOM 1329 C CA . GLN A 1 170 ? 10.459 -8.481 14.322 1.00 91.50 170 GLN A CA 1
ATOM 1330 C C . GLN A 1 170 ? 11.634 -7.706 14.929 1.00 91.50 170 GLN A C 1
ATOM 1332 O O . GLN A 1 170 ? 12.325 -8.224 15.806 1.00 91.50 170 GLN A O 1
ATOM 1337 N N . ALA A 1 171 ? 11.855 -6.463 14.490 1.00 91.81 171 ALA A N 1
ATOM 1338 C CA . ALA A 1 171 ? 12.905 -5.596 15.017 1.00 91.81 171 ALA A CA 1
ATOM 1339 C C . ALA A 1 171 ? 12.618 -5.127 16.452 1.00 91.81 171 ALA A C 1
ATOM 1341 O O . ALA A 1 171 ? 13.551 -4.878 17.217 1.00 91.81 171 ALA A O 1
ATOM 1342 N N . ASN A 1 172 ? 11.342 -5.024 16.833 1.00 89.62 172 ASN A N 1
ATOM 1343 C CA . ASN A 1 172 ? 10.927 -4.669 18.183 1.00 89.62 172 ASN A CA 1
ATOM 1344 C C . ASN A 1 172 ? 9.775 -5.564 18.680 1.00 89.62 172 ASN A C 1
ATOM 1346 O O . ASN A 1 172 ? 8.624 -5.119 18.735 1.00 89.62 172 ASN A O 1
ATOM 1350 N N . PRO A 1 173 ? 10.076 -6.801 19.121 1.00 86.81 173 PRO A N 1
ATOM 1351 C CA . PRO A 1 173 ? 9.054 -7.736 19.601 1.00 86.81 173 PRO A CA 1
ATOM 1352 C C . PRO A 1 173 ? 8.249 -7.192 20.791 1.00 86.81 173 PRO A C 1
ATOM 1354 O O . PRO A 1 173 ? 7.079 -7.526 20.964 1.00 86.81 173 PRO A O 1
ATOM 1357 N N . GLY A 1 174 ? 8.852 -6.284 21.572 1.00 89.38 174 GLY A N 1
ATOM 1358 C CA . GLY A 1 174 ? 8.216 -5.603 22.699 1.00 89.38 174 GLY A CA 1
ATOM 1359 C C . GLY A 1 174 ? 7.012 -4.731 22.322 1.00 89.38 174 GLY A C 1
ATOM 1360 O O . GLY A 1 174 ? 6.240 -4.357 23.205 1.00 89.38 174 GLY A O 1
ATOM 1361 N N . LEU A 1 175 ? 6.812 -4.421 21.033 1.00 89.62 175 LEU A N 1
ATOM 1362 C CA . LEU A 1 175 ? 5.651 -3.658 20.563 1.00 89.62 175 LEU A CA 1
ATOM 1363 C C . LEU A 1 175 ? 4.324 -4.363 20.865 1.00 89.62 175 LEU A C 1
ATOM 1365 O O . LEU A 1 175 ? 3.343 -3.686 21.172 1.00 89.62 175 LEU A O 1
ATOM 1369 N N . MET A 1 176 ? 4.305 -5.698 20.849 1.00 92.94 176 MET A N 1
ATOM 1370 C CA . MET A 1 176 ? 3.087 -6.501 21.028 1.00 92.94 176 MET A CA 1
ATOM 1371 C C . MET A 1 176 ? 2.923 -7.067 22.443 1.00 92.94 176 MET A C 1
ATOM 1373 O O . MET A 1 176 ? 1.932 -7.739 22.720 1.00 92.94 176 MET A O 1
ATOM 1377 N N . GLU A 1 177 ? 3.854 -6.784 23.360 1.00 94.94 177 GLU A N 1
ATOM 1378 C CA . GLU A 1 177 ? 3.783 -7.298 24.731 1.00 94.94 177 GLU A CA 1
ATOM 1379 C C . GLU A 1 177 ? 2.527 -6.787 25.458 1.00 94.94 177 GLU A C 1
ATOM 1381 O O . GLU A 1 177 ? 2.300 -5.566 25.473 1.00 94.94 177 GLU A O 1
ATOM 1386 N N . PRO A 1 178 ? 1.726 -7.672 26.085 1.00 96.31 178 PRO A N 1
ATOM 1387 C CA . PRO A 1 178 ? 0.518 -7.281 26.800 1.00 96.31 178 PRO A CA 1
ATOM 1388 C C . PRO A 1 178 ? 0.787 -6.240 27.888 1.00 96.31 178 PRO A C 1
ATOM 1390 O O . PRO A 1 178 ? 1.771 -6.317 28.626 1.00 96.31 178 PRO A O 1
ATOM 1393 N N . ILE A 1 179 ? -0.137 -5.295 28.050 1.00 96.38 179 ILE A N 1
ATOM 1394 C CA . ILE A 1 179 ? -0.067 -4.291 29.114 1.00 96.38 179 ILE A CA 1
ATOM 1395 C C . ILE A 1 179 ? -1.143 -4.589 30.147 1.00 96.38 179 ILE A C 1
ATOM 1397 O O . ILE A 1 179 ? -2.319 -4.654 29.809 1.00 96.38 179 ILE A O 1
ATOM 1401 N N . ALA A 1 180 ? -0.745 -4.745 31.414 1.00 93.44 180 ALA A N 1
ATOM 1402 C CA . ALA A 1 180 ? -1.662 -5.061 32.516 1.00 93.44 180 ALA A CA 1
ATOM 1403 C C . ALA A 1 180 ? -2.552 -6.295 32.230 1.00 93.44 180 ALA A C 1
ATOM 1405 O O . ALA A 1 180 ? -3.714 -6.337 32.618 1.00 93.44 180 ALA A O 1
ATOM 1406 N N . GLY A 1 181 ? -2.008 -7.294 31.521 1.00 92.31 181 GLY A N 1
ATOM 1407 C CA . GLY A 1 181 ? -2.744 -8.496 31.104 1.00 92.31 181 GLY A CA 1
ATOM 1408 C C . GLY A 1 181 ? -3.633 -8.315 29.867 1.00 92.31 181 GLY A C 1
ATOM 1409 O O . GLY A 1 181 ? -4.282 -9.268 29.450 1.00 92.31 181 GLY A O 1
ATOM 1410 N N . VAL A 1 182 ? -3.646 -7.128 29.253 1.00 96.25 182 VAL A N 1
ATOM 1411 C CA . VAL A 1 182 ? -4.436 -6.814 28.056 1.00 96.25 182 VAL A CA 1
ATOM 1412 C C . VAL A 1 182 ? -3.555 -6.932 26.813 1.00 96.25 182 VAL A C 1
ATOM 1414 O O . VAL A 1 182 ? -2.652 -6.112 26.608 1.00 96.25 182 VAL A O 1
ATOM 1417 N N . SER A 1 183 ? -3.805 -7.955 25.986 1.00 95.25 183 SER A N 1
ATOM 1418 C CA . SER A 1 183 ? -3.168 -8.083 24.666 1.00 95.25 183 SER A CA 1
ATOM 1419 C C . SER A 1 183 ? -3.621 -6.960 23.731 1.00 95.25 183 SER A C 1
ATOM 1421 O O . SER A 1 183 ? -4.623 -6.290 23.992 1.00 95.25 183 SER A O 1
ATOM 1423 N N . PHE A 1 184 ? -2.903 -6.755 22.630 1.00 93.25 184 PHE A N 1
ATOM 1424 C CA . PHE A 1 184 ? -3.262 -5.733 21.650 1.00 93.25 184 PHE A CA 1
ATOM 1425 C C . PHE A 1 184 ? -4.648 -5.979 21.028 1.00 93.25 184 PHE A C 1
ATOM 1427 O O . PHE A 1 184 ? -5.453 -5.060 20.892 1.00 93.25 184 PHE A O 1
ATOM 1434 N N . GLU A 1 185 ? -4.963 -7.235 20.717 1.00 91.25 185 GLU A N 1
ATOM 1435 C CA . GLU A 1 185 ? -6.241 -7.646 20.133 1.00 91.25 185 GLU A CA 1
ATOM 1436 C C . GLU A 1 185 ? -7.386 -7.418 21.118 1.00 91.25 185 GLU A C 1
ATOM 1438 O O . GLU A 1 185 ? -8.422 -6.866 20.746 1.00 91.25 185 GLU A O 1
ATOM 1443 N N . LEU A 1 186 ? -7.191 -7.794 22.388 1.00 93.38 186 LEU A N 1
ATOM 1444 C CA . LEU A 1 186 ? -8.178 -7.546 23.436 1.00 93.38 186 LEU A CA 1
ATOM 1445 C C . LEU A 1 186 ? -8.368 -6.041 23.665 1.00 93.38 186 LEU A C 1
ATOM 1447 O O . LEU A 1 186 ? -9.496 -5.578 23.823 1.00 93.38 186 LEU A O 1
ATOM 1451 N N . TYR A 1 187 ? -7.284 -5.264 23.631 1.00 95.31 187 TYR A N 1
ATOM 1452 C CA . TYR A 1 187 ? -7.345 -3.809 23.712 1.00 95.31 187 TYR A CA 1
ATOM 1453 C C . TYR A 1 187 ? -8.176 -3.208 22.568 1.00 95.31 187 TYR A C 1
ATOM 1455 O O . TYR A 1 187 ? -9.086 -2.420 22.834 1.00 95.31 187 TYR A O 1
ATOM 1463 N N . ALA A 1 188 ? -7.932 -3.605 21.316 1.00 92.31 188 ALA A N 1
ATOM 1464 C CA . ALA A 1 188 ? -8.709 -3.138 20.168 1.00 92.31 188 ALA A CA 1
ATOM 1465 C C . ALA A 1 188 ? -10.197 -3.518 20.282 1.00 92.31 188 ALA A C 1
ATOM 1467 O O . ALA A 1 188 ? -11.068 -2.670 20.077 1.00 92.31 188 ALA A O 1
ATOM 1468 N N . GLN A 1 189 ? -10.497 -4.756 20.695 1.00 89.94 189 GLN A N 1
ATOM 1469 C CA . GLN A 1 189 ? -11.867 -5.238 20.917 1.00 89.94 189 GLN A CA 1
ATOM 1470 C C . GLN A 1 189 ? -12.613 -4.408 21.968 1.00 89.94 189 GLN A C 1
ATOM 1472 O O . GLN A 1 189 ? -13.717 -3.921 21.716 1.00 89.94 189 GLN A O 1
ATOM 1477 N N . LEU A 1 190 ? -12.006 -4.214 23.140 1.00 93.31 190 LEU A N 1
ATOM 1478 C CA . LEU A 1 190 ? -12.599 -3.438 24.230 1.00 93.31 190 LEU A CA 1
ATOM 1479 C C . LEU A 1 190 ? -12.752 -1.960 23.849 1.00 93.31 190 LEU A C 1
ATOM 1481 O O . LEU A 1 190 ? -13.784 -1.357 24.146 1.00 93.31 190 LEU A O 1
ATOM 1485 N N . THR A 1 191 ? -11.778 -1.392 23.128 1.00 92.19 191 THR A N 1
ATOM 1486 C CA . THR A 1 191 ? -11.847 -0.002 22.649 1.00 92.19 191 THR A CA 1
ATOM 1487 C C . THR A 1 191 ? -12.983 0.202 21.649 1.00 92.19 191 THR A C 1
ATOM 1489 O O . THR A 1 191 ? -13.659 1.227 21.686 1.00 92.19 191 THR A O 1
ATOM 1492 N N . ALA A 1 192 ? -13.258 -0.775 20.787 1.00 87.31 192 ALA A N 1
ATOM 1493 C CA . ALA A 1 192 ? -14.400 -0.715 19.878 1.00 87.31 192 ALA A CA 1
ATOM 1494 C C . ALA A 1 192 ? -15.743 -0.722 20.623 1.00 87.31 192 ALA A C 1
ATOM 1496 O O . ALA A 1 192 ? -16.701 -0.075 20.203 1.00 87.31 192 ALA A O 1
ATOM 1497 N N . LYS A 1 193 ? -15.821 -1.419 21.762 1.00 87.19 193 LYS A N 1
ATOM 1498 C CA . LYS A 1 193 ? -17.057 -1.534 22.544 1.00 87.19 193 LYS A CA 1
ATOM 1499 C C . LYS A 1 193 ? -17.312 -0.355 23.472 1.00 87.19 193 LYS A C 1
ATOM 1501 O O . LYS A 1 193 ? -18.481 -0.021 23.654 1.00 87.19 193 LYS A O 1
ATOM 1506 N N . VAL A 1 194 ? -16.276 0.289 24.018 1.00 88.81 194 VAL A N 1
ATOM 1507 C CA . VAL A 1 194 ? -16.420 1.307 25.080 1.00 88.81 194 VAL A CA 1
ATOM 1508 C C . VAL A 1 194 ? -17.344 2.471 24.697 1.00 88.81 194 VAL A C 1
ATOM 1510 O O . VAL A 1 194 ? -18.052 2.989 25.551 1.00 88.81 194 VAL A O 1
ATOM 1513 N N . ALA A 1 195 ? -17.396 2.848 23.415 1.00 78.38 195 ALA A N 1
ATOM 1514 C CA . ALA A 1 195 ? -18.259 3.927 22.925 1.00 78.38 195 ALA A CA 1
ATOM 1515 C C . ALA A 1 195 ? -19.738 3.519 22.754 1.00 78.38 195 ALA A C 1
ATOM 1517 O O . ALA A 1 195 ? -20.599 4.378 22.588 1.00 78.38 195 ALA A O 1
ATOM 1518 N N . SER A 1 196 ? -20.032 2.216 22.768 1.00 80.25 196 SER A N 1
ATOM 1519 C CA . SER A 1 196 ? -21.352 1.646 22.452 1.00 80.25 196 SER A CA 1
ATOM 1520 C C . SER A 1 196 ? -22.109 1.095 23.663 1.00 80.25 196 SER A C 1
ATOM 1522 O O . SER A 1 196 ? -23.241 0.639 23.515 1.00 80.25 196 SER A O 1
ATOM 1524 N N . VAL A 1 197 ? -21.498 1.116 24.849 1.00 87.19 197 VAL A N 1
ATOM 1525 C CA . VAL A 1 197 ? -22.068 0.566 26.085 1.00 87.19 197 VAL A CA 1
ATOM 1526 C C . VAL A 1 197 ? -22.011 1.596 27.208 1.00 87.19 197 VAL A C 1
ATOM 1528 O O . VAL A 1 197 ? -21.179 2.503 27.198 1.00 87.19 197 VAL A O 1
ATOM 1531 N N . SER A 1 198 ? -22.885 1.459 28.201 1.00 93.06 198 SER A N 1
ATOM 1532 C CA . SER A 1 198 ? -22.789 2.248 29.430 1.00 93.06 198 SER A CA 1
ATOM 1533 C C . SER A 1 198 ? -21.563 1.850 30.261 1.00 93.06 198 SER A C 1
ATOM 1535 O O . SER A 1 198 ? -21.009 0.760 30.114 1.00 93.06 198 SER A O 1
ATOM 1537 N N . GLU A 1 199 ? -21.150 2.713 31.192 1.00 92.12 199 GLU A N 1
ATOM 1538 C CA . GLU A 1 199 ? -20.009 2.437 32.077 1.00 92.12 199 GLU A CA 1
ATOM 1539 C C . GLU A 1 199 ? -20.198 1.144 32.892 1.00 92.12 199 GLU A C 1
ATOM 1541 O O . GLU A 1 199 ? -19.265 0.355 33.035 1.00 92.12 199 GLU A O 1
ATOM 1546 N N . SER A 1 200 ? -21.412 0.879 33.386 1.00 94.38 200 SER A N 1
ATOM 1547 C CA . SER A 1 200 ? -21.709 -0.333 34.158 1.00 94.38 200 SER A CA 1
ATOM 1548 C C . SER A 1 200 ? -21.643 -1.601 33.305 1.00 94.38 200 SER A C 1
ATOM 1550 O O . SER A 1 200 ? -21.122 -2.618 33.765 1.00 94.38 200 SER A O 1
ATOM 1552 N N . GLU A 1 201 ? -22.128 -1.550 32.064 1.00 95.81 201 GLU A N 1
ATOM 1553 C CA . GLU A 1 201 ? -22.005 -2.643 31.094 1.00 95.81 201 GLU A CA 1
ATOM 1554 C C . GLU A 1 201 ? -20.545 -2.870 30.699 1.00 95.81 201 GLU A C 1
ATOM 1556 O O . GLU A 1 201 ? -20.102 -4.013 30.608 1.00 95.81 201 GLU A O 1
ATOM 1561 N N . PHE A 1 202 ? -19.766 -1.798 30.536 1.00 95.81 202 PHE A N 1
ATOM 1562 C CA . PHE A 1 202 ? -18.343 -1.907 30.241 1.00 95.81 202 PHE A CA 1
ATOM 1563 C C . PHE A 1 202 ? -17.566 -2.559 31.389 1.00 95.81 202 PHE A C 1
ATOM 1565 O O . PHE A 1 202 ? -16.756 -3.450 31.152 1.00 95.81 202 PHE A O 1
ATOM 1572 N N . VAL A 1 203 ? -17.852 -2.192 32.643 1.00 96.06 203 VAL A N 1
ATOM 1573 C CA . VAL A 1 203 ? -17.260 -2.851 33.821 1.00 96.06 203 VAL A CA 1
ATOM 1574 C C . VAL A 1 203 ? -17.594 -4.346 33.850 1.00 96.06 203 VAL A C 1
ATOM 1576 O O . VAL A 1 203 ? -16.724 -5.163 34.153 1.00 96.06 203 VAL A O 1
ATOM 1579 N N . GLN A 1 204 ? -18.827 -4.730 33.505 1.00 96.25 204 GLN A N 1
ATOM 1580 C CA . GLN A 1 204 ? -19.205 -6.144 33.400 1.00 96.25 204 GLN A CA 1
ATOM 1581 C C . GLN A 1 204 ? -18.447 -6.852 32.273 1.00 96.25 204 GLN A C 1
ATOM 1583 O O . GLN A 1 204 ? -17.965 -7.964 32.480 1.00 96.25 204 GLN A O 1
ATOM 1588 N N . LEU A 1 205 ? -18.291 -6.203 31.116 1.00 95.25 205 LEU A N 1
ATOM 1589 C CA . LEU A 1 205 ? -17.507 -6.724 29.998 1.00 95.25 205 LEU A CA 1
ATOM 1590 C C . LEU A 1 205 ? -16.046 -6.958 30.405 1.00 95.25 205 LEU A C 1
ATOM 1592 O O . LEU A 1 205 ? -15.536 -8.056 30.196 1.00 95.25 205 LEU A O 1
ATOM 1596 N N . LEU A 1 206 ? -15.396 -5.985 31.053 1.00 96.50 206 LEU A N 1
ATOM 1597 C CA . LEU A 1 206 ? -14.031 -6.134 31.575 1.00 96.50 206 LEU A CA 1
ATOM 1598 C C . LEU A 1 206 ? -13.907 -7.353 32.501 1.00 96.50 206 LEU A C 1
ATOM 1600 O O . LEU A 1 206 ? -12.986 -8.158 32.346 1.00 96.50 206 LEU A O 1
ATOM 1604 N N . ALA A 1 207 ? -14.879 -7.550 33.396 1.00 96.19 207 ALA A N 1
ATOM 1605 C CA . ALA A 1 207 ? -14.887 -8.684 34.314 1.00 96.19 207 ALA A CA 1
ATOM 1606 C C . ALA A 1 207 ? -14.965 -10.043 33.591 1.00 96.19 207 ALA A C 1
ATOM 1608 O O . ALA A 1 207 ? -14.368 -11.010 34.067 1.00 96.19 207 ALA A O 1
ATOM 1609 N N . THR A 1 208 ? -15.620 -10.134 32.421 1.00 96.44 208 THR A N 1
ATOM 1610 C CA . THR A 1 208 ? -15.629 -11.376 31.611 1.00 96.44 208 THR A CA 1
ATOM 1611 C C . THR A 1 208 ? -14.242 -11.770 31.097 1.00 96.44 208 THR A C 1
ATOM 1613 O O . THR A 1 208 ? -13.992 -12.947 30.845 1.00 96.44 208 THR A O 1
ATOM 1616 N N . HIS A 1 209 ? -13.323 -10.805 31.015 1.00 95.12 209 HIS A N 1
ATOM 1617 C CA . HIS A 1 209 ? -11.926 -11.005 30.638 1.00 95.12 209 HIS A CA 1
ATOM 1618 C C . HIS A 1 209 ? -10.977 -11.048 31.847 1.00 95.12 209 HIS A C 1
ATOM 1620 O O . HIS A 1 209 ? -9.761 -11.059 31.671 1.00 95.12 209 HIS A O 1
ATOM 1626 N N . GLY A 1 210 ? -11.506 -11.074 33.077 1.00 95.44 210 GLY A N 1
ATOM 1627 C CA . GLY A 1 210 ? -10.696 -11.045 34.298 1.00 95.44 210 GLY A CA 1
ATOM 1628 C C . GLY A 1 210 ? -10.004 -9.702 34.550 1.00 95.44 210 GLY A C 1
ATOM 1629 O O . GLY A 1 210 ? -9.003 -9.662 35.262 1.00 95.44 210 GLY A O 1
ATOM 1630 N N . LEU A 1 211 ? -10.519 -8.618 33.964 1.00 96.50 211 LEU A N 1
ATOM 1631 C CA . LEU A 1 211 ? -9.995 -7.263 34.104 1.00 96.50 211 LEU A CA 1
ATOM 1632 C C . LEU A 1 211 ? -10.883 -6.424 35.024 1.00 96.50 211 LEU A C 1
ATOM 1634 O O . LEU A 1 211 ? -12.085 -6.661 35.156 1.00 96.50 211 LEU A O 1
ATOM 1638 N N . ASP A 1 212 ? -10.289 -5.393 35.614 1.00 95.94 212 ASP A N 1
ATOM 1639 C CA . ASP A 1 212 ? -10.995 -4.327 36.311 1.00 95.94 212 ASP A CA 1
ATOM 1640 C C . ASP A 1 212 ? -10.742 -2.965 35.639 1.00 95.94 212 ASP A C 1
ATOM 1642 O O . ASP A 1 212 ? -9.936 -2.831 34.712 1.00 95.94 212 ASP A O 1
ATOM 1646 N N . MET A 1 213 ? -11.475 -1.937 36.077 1.00 95.12 213 MET A N 1
ATOM 1647 C CA . MET A 1 213 ? -11.339 -0.588 35.522 1.00 95.12 213 MET A CA 1
ATOM 1648 C C . MET A 1 213 ? -9.916 -0.013 35.699 1.00 95.12 213 MET A C 1
ATOM 1650 O O . MET A 1 213 ? -9.403 0.562 34.740 1.00 95.12 213 MET A O 1
ATOM 1654 N N . PRO A 1 214 ? -9.227 -0.174 36.852 1.00 95.88 214 PRO A N 1
ATOM 1655 C CA . PRO A 1 214 ? -7.820 0.214 36.978 1.00 95.88 214 PRO A CA 1
ATOM 1656 C C . PRO A 1 214 ? -6.888 -0.432 35.941 1.00 95.88 214 PRO A C 1
ATOM 1658 O O . PRO A 1 214 ? -6.111 0.285 35.305 1.00 95.88 214 PRO A O 1
ATOM 1661 N N . ALA A 1 215 ? -6.981 -1.750 35.729 1.00 94.81 215 ALA A N 1
ATOM 1662 C CA . ALA A 1 215 ? -6.183 -2.461 34.731 1.00 94.81 215 ALA A CA 1
ATOM 1663 C C . ALA A 1 215 ? -6.491 -1.966 33.311 1.00 94.81 215 ALA A C 1
ATOM 1665 O O . ALA A 1 215 ? -5.569 -1.718 32.531 1.00 94.81 215 ALA A O 1
ATOM 1666 N N . TRP A 1 216 ? -7.772 -1.738 32.996 1.00 96.75 216 TRP A N 1
ATOM 1667 C CA . TRP A 1 216 ? -8.188 -1.155 31.720 1.00 96.75 216 TRP A CA 1
ATOM 1668 C C . TRP A 1 216 ? -7.606 0.242 31.495 1.00 96.75 216 TRP A C 1
ATOM 1670 O O . TRP A 1 216 ? -7.026 0.497 30.444 1.00 96.75 216 TRP A O 1
ATOM 1680 N N . LEU A 1 217 ? -7.725 1.153 32.463 1.00 96.25 217 LEU A N 1
ATOM 1681 C CA . LEU A 1 217 ? -7.226 2.524 32.324 1.00 96.25 217 LEU A CA 1
ATOM 1682 C C . LEU A 1 217 ? -5.705 2.553 32.132 1.00 96.25 217 LEU A C 1
ATOM 1684 O O . LEU A 1 217 ? -5.198 3.330 31.317 1.00 96.25 217 LEU A O 1
ATOM 1688 N N . GLN A 1 218 ? -4.982 1.681 32.841 1.00 96.50 218 GLN A N 1
ATOM 1689 C CA . GLN A 1 218 ? -3.548 1.503 32.645 1.00 96.50 218 GLN A CA 1
ATOM 1690 C C . GLN A 1 218 ? -3.237 1.006 31.229 1.00 96.50 218 GLN A C 1
ATOM 1692 O O . GLN A 1 218 ? -2.402 1.606 30.546 1.00 96.50 218 GLN A O 1
ATOM 1697 N N . ALA A 1 219 ? -3.904 -0.062 30.785 1.00 97.12 219 ALA A N 1
ATOM 1698 C CA . ALA A 1 219 ? -3.723 -0.621 29.451 1.00 97.12 219 ALA A CA 1
ATOM 1699 C C . ALA A 1 219 ? -4.047 0.405 28.360 1.00 97.12 219 ALA A C 1
ATOM 1701 O O . ALA A 1 219 ? -3.230 0.618 27.472 1.00 97.12 219 ALA A O 1
ATOM 1702 N N . ASN A 1 220 ? -5.179 1.102 28.464 1.00 96.06 220 ASN A N 1
ATOM 1703 C CA . ASN A 1 220 ? -5.614 2.099 27.492 1.00 96.06 220 ASN A CA 1
ATOM 1704 C C . ASN A 1 220 ? -4.610 3.248 27.345 1.00 96.06 220 ASN A C 1
ATOM 1706 O O . ASN A 1 220 ? -4.242 3.609 26.228 1.00 96.06 220 ASN A O 1
ATOM 1710 N N . SER A 1 221 ? -4.128 3.791 28.466 1.00 96.69 221 SER A N 1
ATOM 1711 C CA . SER A 1 221 ? -3.129 4.864 28.461 1.00 96.69 221 SER A CA 1
ATOM 1712 C C . SER A 1 221 ? -1.822 4.423 27.797 1.00 96.69 221 SER A C 1
ATOM 1714 O O . SER A 1 221 ? -1.293 5.109 26.922 1.00 96.69 221 SER A O 1
ATOM 1716 N N . GLN A 1 222 ? -1.316 3.245 28.161 1.00 96.94 222 GLN A N 1
ATOM 1717 C CA . GLN A 1 222 ? -0.036 2.763 27.651 1.00 96.94 222 GLN A CA 1
ATOM 1718 C C . GLN A 1 222 ? -0.111 2.263 26.207 1.00 96.94 222 GLN A C 1
ATOM 1720 O O . GLN A 1 222 ? 0.828 2.506 25.456 1.00 96.94 222 GLN A O 1
ATOM 1725 N N . TRP A 1 223 ? -1.200 1.612 25.788 1.00 96.69 223 TRP A N 1
ATOM 1726 C CA . TRP A 1 223 ? -1.397 1.242 24.386 1.00 96.69 223 TRP A CA 1
ATOM 1727 C C . TRP A 1 223 ? -1.522 2.483 23.507 1.00 96.69 223 TRP A C 1
ATOM 1729 O O . TRP A 1 223 ? -0.853 2.559 22.478 1.00 96.69 223 TRP A O 1
ATOM 1739 N N . THR A 1 224 ? -2.273 3.496 23.951 1.00 94.00 224 THR A N 1
ATOM 1740 C CA . THR A 1 224 ? -2.346 4.793 23.262 1.00 94.00 224 THR A CA 1
ATOM 1741 C C . THR A 1 224 ? -0.960 5.424 23.135 1.00 94.00 224 THR A C 1
ATOM 1743 O O . THR A 1 224 ? -0.557 5.809 22.040 1.00 94.00 224 THR A O 1
ATOM 1746 N N . ALA A 1 225 ? -0.190 5.473 24.226 1.00 94.81 225 ALA A N 1
ATOM 1747 C CA . ALA A 1 225 ? 1.171 6.001 24.203 1.00 94.81 225 ALA A CA 1
ATOM 1748 C C . ALA A 1 225 ? 2.101 5.176 23.297 1.00 94.81 225 ALA A C 1
ATOM 1750 O O . ALA A 1 225 ? 2.943 5.739 22.603 1.00 94.81 225 ALA A O 1
ATOM 1751 N N . ARG A 1 226 ? 1.964 3.846 23.274 1.00 95.00 226 ARG A N 1
ATOM 1752 C CA . ARG A 1 226 ? 2.775 2.971 22.421 1.00 95.00 226 ARG A CA 1
ATOM 1753 C C . ARG A 1 226 ? 2.462 3.189 20.943 1.00 95.00 226 ARG A C 1
ATOM 1755 O O . ARG A 1 226 ? 3.394 3.335 20.166 1.00 95.00 226 ARG A O 1
ATOM 1762 N N . MET A 1 227 ? 1.183 3.298 20.578 1.00 93.94 227 MET A N 1
ATOM 1763 C CA . MET A 1 227 ? 0.761 3.642 19.216 1.00 93.94 227 MET A CA 1
ATOM 1764 C C . MET A 1 227 ? 1.250 5.034 18.799 1.00 93.94 227 MET A C 1
ATOM 1766 O O . MET A 1 227 ? 1.744 5.194 17.691 1.00 93.94 227 MET A O 1
ATOM 1770 N N . GLN A 1 228 ? 1.173 6.031 19.686 1.00 91.50 228 GLN A N 1
ATOM 1771 C CA . GLN A 1 228 ? 1.669 7.387 19.408 1.00 91.50 228 GLN A CA 1
ATOM 1772 C C . GLN A 1 228 ? 3.186 7.442 19.183 1.00 91.50 228 GLN A C 1
ATOM 1774 O O . GLN A 1 228 ? 3.661 8.289 18.432 1.00 91.50 228 GLN A O 1
ATOM 1779 N N . ASN A 1 229 ? 3.944 6.559 19.838 1.00 91.38 229 ASN A N 1
ATOM 1780 C CA . ASN A 1 229 ? 5.399 6.482 19.705 1.00 91.38 229 ASN A CA 1
ATOM 1781 C C . ASN A 1 229 ? 5.860 5.479 18.634 1.00 91.38 229 ASN A C 1
ATOM 1783 O O . ASN A 1 229 ? 7.063 5.357 18.399 1.00 91.38 229 ASN A O 1
ATOM 1787 N N . ASP A 1 230 ? 4.940 4.756 17.990 1.00 91.25 230 ASP A N 1
ATOM 1788 C CA . ASP A 1 230 ? 5.265 3.836 16.906 1.00 91.25 230 ASP A CA 1
ATOM 1789 C C . ASP A 1 230 ? 5.500 4.606 15.602 1.00 91.25 230 ASP A C 1
ATOM 1791 O O . ASP A 1 230 ? 4.581 4.895 14.835 1.00 91.25 230 ASP A O 1
ATOM 1795 N N . SER A 1 231 ? 6.768 4.905 15.330 1.00 86.94 231 SER A N 1
ATOM 1796 C CA . SER A 1 231 ? 7.187 5.591 14.107 1.00 86.94 231 SER A CA 1
ATOM 1797 C C . SER A 1 231 ? 7.006 4.759 12.835 1.00 86.94 231 SER A C 1
ATOM 1799 O O . SER A 1 231 ? 7.062 5.323 11.744 1.00 86.94 231 SER A O 1
ATOM 1801 N N . SER A 1 232 ? 6.785 3.444 12.945 1.00 86.69 232 SER A N 1
ATOM 1802 C CA . SER A 1 232 ? 6.513 2.587 11.786 1.00 86.69 232 SER A CA 1
ATOM 1803 C C . SER A 1 232 ? 5.056 2.664 11.319 1.00 86.69 232 SER A C 1
ATOM 1805 O O . SER A 1 232 ? 4.755 2.253 10.202 1.00 86.69 232 SER A O 1
ATOM 1807 N N . GLY A 1 233 ? 4.148 3.170 12.165 1.00 87.06 233 GLY A N 1
ATOM 1808 C CA . GLY A 1 233 ? 2.704 3.183 11.911 1.00 87.06 233 GLY A CA 1
ATOM 1809 C C . GLY A 1 233 ? 2.033 1.802 11.977 1.00 87.06 233 GLY A C 1
ATOM 1810 O O . GLY A 1 233 ? 0.829 1.692 11.735 1.00 87.06 233 GLY A O 1
ATOM 1811 N N . THR A 1 234 ? 2.779 0.752 12.326 1.00 90.81 234 THR A N 1
ATOM 1812 C CA . THR A 1 234 ? 2.318 -0.642 12.331 1.00 90.81 234 THR A CA 1
ATOM 1813 C C . THR A 1 234 ? 1.187 -0.869 13.324 1.00 90.81 234 THR A C 1
ATOM 1815 O O . THR A 1 234 ? 0.150 -1.422 12.958 1.00 90.81 234 THR A O 1
ATOM 1818 N N . LEU A 1 235 ? 1.348 -0.414 14.567 1.00 92.69 235 LEU A N 1
ATOM 1819 C CA . LEU A 1 235 ? 0.328 -0.558 15.602 1.00 92.69 235 LEU A CA 1
ATOM 1820 C C . LEU A 1 235 ? -0.925 0.246 15.255 1.00 92.69 235 LEU A C 1
ATOM 1822 O O . LEU A 1 235 ? -2.030 -0.236 15.470 1.00 92.69 235 LEU A O 1
ATOM 1826 N N . GLY A 1 236 ? -0.777 1.436 14.666 1.00 90.88 236 GLY A N 1
ATOM 1827 C CA . GLY A 1 236 ? -1.920 2.229 14.205 1.00 90.88 236 GLY A CA 1
ATOM 1828 C C . GLY A 1 236 ? -2.743 1.492 13.145 1.00 90.88 236 GLY A C 1
ATOM 1829 O O . GLY A 1 236 ? -3.966 1.401 13.264 1.00 90.88 236 GLY A O 1
ATOM 1830 N N . ARG A 1 237 ? -2.072 0.900 12.148 1.00 89.00 237 ARG A N 1
ATOM 1831 C CA . ARG A 1 237 ? -2.717 0.091 11.103 1.00 89.00 237 ARG A CA 1
ATOM 1832 C C . ARG A 1 237 ? -3.435 -1.126 11.691 1.00 89.00 237 ARG A C 1
ATOM 1834 O O . ARG A 1 237 ? -4.627 -1.300 11.447 1.00 89.00 237 ARG A O 1
ATOM 1841 N N . LEU A 1 238 ? -2.733 -1.932 12.493 1.00 90.31 238 LEU A N 1
ATOM 1842 C CA . LEU A 1 238 ? -3.298 -3.136 13.112 1.00 90.31 238 LEU A CA 1
ATOM 1843 C C . LEU A 1 238 ? -4.479 -2.804 14.033 1.00 90.31 238 LEU A C 1
ATOM 1845 O O . LEU A 1 238 ? -5.462 -3.540 14.065 1.00 90.31 238 LEU A O 1
ATOM 1849 N N . PHE A 1 239 ? -4.407 -1.683 14.757 1.00 92.12 239 PHE A N 1
ATOM 1850 C CA . PHE A 1 239 ? -5.499 -1.223 15.609 1.00 92.12 239 PHE A CA 1
ATOM 1851 C C . PHE A 1 239 ? -6.729 -0.877 14.769 1.00 92.12 239 PHE A C 1
ATOM 1853 O O . PHE A 1 239 ? -7.825 -1.328 15.090 1.00 92.12 239 PHE A O 1
ATOM 1860 N N . GLY A 1 240 ? -6.553 -0.119 13.681 1.00 87.31 240 GLY A N 1
ATOM 1861 C CA . GLY A 1 240 ? -7.639 0.245 12.771 1.00 87.31 240 GLY A CA 1
ATOM 1862 C C . GLY A 1 240 ? -8.320 -0.974 12.145 1.00 87.31 240 GLY A C 1
ATOM 1863 O O . GLY A 1 240 ? -9.547 -1.062 12.152 1.00 87.31 240 GLY A O 1
ATOM 1864 N N . GLU A 1 241 ? -7.539 -1.947 11.670 1.00 87.62 241 GLU A N 1
ATOM 1865 C CA . GLU A 1 241 ? -8.051 -3.210 11.119 1.00 87.62 241 GLU A CA 1
ATOM 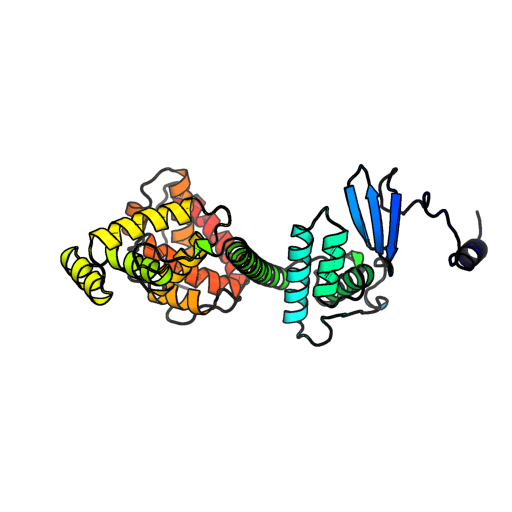1866 C C . GLU A 1 241 ? -8.830 -4.012 12.175 1.00 87.62 241 GLU A C 1
ATOM 1868 O O . GLU A 1 241 ? -9.969 -4.418 11.931 1.00 87.62 241 GLU A O 1
ATOM 1873 N N . ALA A 1 242 ? -8.271 -4.173 13.379 1.00 87.88 242 ALA A N 1
ATOM 1874 C CA . ALA A 1 242 ? -8.926 -4.886 14.473 1.00 87.88 242 ALA A CA 1
ATOM 1875 C C . ALA A 1 242 ? -10.206 -4.184 14.956 1.00 87.88 242 ALA A C 1
ATOM 1877 O O . ALA A 1 242 ? -11.189 -4.857 15.276 1.00 87.88 242 ALA A O 1
ATOM 1878 N N . TYR A 1 243 ? -10.207 -2.848 14.986 1.00 85.75 243 TYR A N 1
ATOM 1879 C CA . TYR A 1 243 ? -11.362 -2.026 15.340 1.00 85.75 243 TYR A CA 1
ATOM 1880 C C . TYR A 1 243 ? -12.486 -2.177 14.307 1.00 85.75 243 TYR A C 1
ATOM 1882 O O . TYR A 1 243 ? -13.619 -2.481 14.678 1.00 85.75 243 TYR A O 1
ATOM 1890 N N . MET A 1 244 ? -12.181 -2.044 13.009 1.00 86.38 244 MET A N 1
ATOM 1891 C CA . MET A 1 244 ? -13.157 -2.250 11.927 1.00 86.38 244 MET A CA 1
ATOM 1892 C C . MET A 1 244 ? -13.721 -3.675 11.929 1.00 86.38 244 MET A C 1
ATOM 1894 O O . MET A 1 244 ? -14.925 -3.866 11.750 1.00 86.38 244 MET A O 1
ATOM 1898 N N . ALA A 1 245 ? -12.889 -4.679 12.224 1.00 87.06 245 ALA A N 1
ATOM 1899 C CA . ALA A 1 245 ? -13.325 -6.068 12.351 1.00 87.06 245 ALA A CA 1
ATOM 1900 C C . ALA A 1 245 ? -14.369 -6.287 13.468 1.00 87.06 245 ALA A C 1
ATOM 1902 O O . ALA A 1 245 ? -15.103 -7.277 13.436 1.00 87.06 245 ALA A O 1
ATOM 1903 N N . GLN A 1 246 ? -14.508 -5.368 14.435 1.00 85.81 246 GLN A N 1
ATOM 1904 C CA . GLN A 1 246 ? -15.560 -5.449 15.459 1.00 85.81 246 GLN A CA 1
ATOM 1905 C C . GLN A 1 246 ? -16.953 -5.067 14.951 1.00 85.81 246 GLN A C 1
ATOM 1907 O O . GLN A 1 246 ? -17.933 -5.307 15.660 1.00 85.81 246 GLN A O 1
ATOM 1912 N N . GLY A 1 247 ? -17.055 -4.487 13.750 1.00 84.62 247 GLY A N 1
ATOM 1913 C CA . GLY A 1 247 ? -18.332 -4.154 13.124 1.00 84.62 247 GLY A CA 1
ATOM 1914 C C . GLY A 1 247 ? -19.169 -3.177 13.943 1.00 84.62 247 GLY A C 1
ATOM 1915 O O . GLY A 1 247 ? -20.375 -3.365 14.093 1.00 84.62 247 GLY A O 1
ATOM 1916 N N . VAL A 1 248 ? -18.532 -2.152 14.507 1.00 83.69 248 VAL A N 1
ATOM 1917 C CA . VAL A 1 248 ? -19.209 -1.122 15.302 1.00 83.69 248 VAL A CA 1
ATOM 1918 C C . VAL A 1 248 ? -19.841 -0.072 14.384 1.00 83.69 248 VAL A C 1
ATOM 1920 O O . VAL A 1 248 ? -19.259 0.294 13.364 1.00 83.69 248 VAL A O 1
ATOM 1923 N N . GLY A 1 249 ? -21.023 0.421 14.762 1.00 84.88 249 GLY A N 1
ATOM 1924 C CA . GLY A 1 249 ? -21.800 1.393 13.986 1.00 84.88 249 GLY A CA 1
ATOM 1925 C C . GLY A 1 249 ? -22.889 0.753 13.128 1.00 84.88 249 GLY A C 1
ATOM 1926 O O . GLY A 1 249 ? -22.954 -0.469 12.986 1.00 84.88 249 GLY A O 1
ATOM 1927 N N . ALA A 1 250 ? -23.752 1.587 12.547 1.00 87.88 250 ALA A N 1
ATOM 1928 C CA . ALA A 1 250 ? -24.828 1.141 11.662 1.00 87.88 250 ALA A CA 1
ATOM 1929 C C . ALA A 1 250 ? -24.282 0.467 10.391 1.00 87.88 250 ALA A C 1
ATOM 1931 O O . ALA A 1 250 ? -24.903 -0.453 9.865 1.00 87.88 250 ALA A O 1
ATOM 1932 N N . HIS A 1 251 ? -23.088 0.874 9.945 1.00 93.06 251 HIS A N 1
ATOM 1933 C CA . HIS A 1 251 ? -22.404 0.307 8.780 1.00 93.06 251 HIS A CA 1
ATOM 1934 C C . HIS A 1 251 ? -21.237 -0.621 9.152 1.00 93.06 251 HIS A C 1
ATOM 1936 O O . HIS A 1 251 ? -20.394 -0.928 8.312 1.00 93.06 251 HIS A O 1
ATOM 1942 N N . GLY A 1 252 ? -21.182 -1.111 10.393 1.00 90.88 252 GLY A N 1
ATOM 1943 C CA . GLY A 1 252 ? -20.101 -1.975 10.873 1.00 90.88 252 GLY A CA 1
ATOM 1944 C C . GLY A 1 252 ? -19.875 -3.243 10.038 1.00 90.88 252 GLY A C 1
ATOM 1945 O O . GLY A 1 252 ? -18.732 -3.629 9.799 1.00 90.88 252 GLY A O 1
ATOM 1946 N N . ALA A 1 253 ? -20.946 -3.850 9.516 1.00 94.31 253 ALA A N 1
ATOM 1947 C CA . ALA A 1 253 ? -20.851 -5.017 8.633 1.00 94.31 253 ALA A CA 1
ATOM 1948 C C . ALA A 1 253 ? -20.063 -4.726 7.340 1.00 94.31 253 ALA A C 1
ATOM 1950 O O . ALA A 1 253 ? -19.365 -5.602 6.834 1.00 94.31 253 ALA A O 1
ATOM 1951 N N . ALA A 1 254 ? -20.121 -3.490 6.833 1.00 94.94 254 ALA A N 1
ATOM 1952 C CA . ALA A 1 254 ? -19.360 -3.076 5.659 1.00 94.94 254 ALA A CA 1
ATOM 1953 C C . ALA A 1 254 ? -17.858 -2.974 5.965 1.00 94.94 254 ALA A C 1
ATOM 1955 O O . ALA A 1 254 ? -17.037 -3.448 5.182 1.00 94.94 254 ALA A O 1
ATOM 1956 N N . GLY A 1 255 ? -17.504 -2.444 7.143 1.00 92.88 255 GLY A N 1
ATOM 1957 C CA . GLY A 1 255 ? -16.123 -2.427 7.632 1.00 92.88 255 GLY A CA 1
ATOM 1958 C C . GLY A 1 255 ? -15.558 -3.839 7.815 1.00 92.88 255 GLY A C 1
ATOM 1959 O O . GLY A 1 255 ? -14.452 -4.128 7.363 1.00 92.88 255 GLY A O 1
ATOM 1960 N N . GLN A 1 256 ? -16.346 -4.754 8.389 1.00 93.31 256 GLN A N 1
ATOM 1961 C CA . GLN A 1 256 ? -15.976 -6.170 8.508 1.00 93.31 256 GLN A CA 1
ATOM 1962 C C . GLN A 1 256 ? -15.767 -6.834 7.148 1.00 93.31 256 GLN A C 1
ATOM 1964 O O . GLN A 1 256 ? -14.777 -7.538 6.953 1.00 93.31 256 GLN A O 1
ATOM 1969 N N . ALA A 1 257 ? -16.679 -6.598 6.203 1.00 95.06 257 ALA A N 1
ATOM 1970 C CA . ALA A 1 257 ? -16.567 -7.136 4.855 1.00 95.06 257 ALA A CA 1
ATOM 1971 C C . ALA A 1 257 ? -15.320 -6.606 4.132 1.00 95.06 257 ALA A C 1
ATOM 1973 O O . ALA A 1 257 ? -14.685 -7.371 3.413 1.00 95.06 257 ALA A O 1
ATOM 1974 N N . ALA A 1 258 ? -14.938 -5.343 4.355 1.00 93.50 258 ALA A N 1
ATOM 1975 C CA . ALA A 1 258 ? -13.707 -4.770 3.817 1.00 93.50 258 ALA A CA 1
ATOM 1976 C C . ALA A 1 258 ? -12.456 -5.441 4.394 1.00 93.50 258 ALA A C 1
ATOM 1978 O O . ALA A 1 258 ? -11.608 -5.900 3.632 1.00 93.50 258 ALA A O 1
ATOM 1979 N N . VAL A 1 259 ? -12.367 -5.572 5.722 1.00 91.38 259 VAL A N 1
ATOM 1980 C CA . VAL A 1 259 ? -11.231 -6.242 6.378 1.00 91.38 259 VAL A CA 1
ATOM 1981 C C . VAL A 1 259 ? -11.111 -7.703 5.938 1.00 91.38 259 VAL A C 1
ATOM 1983 O O . VAL A 1 259 ? -10.004 -8.171 5.718 1.00 91.38 259 VAL A O 1
ATOM 1986 N N . ALA A 1 260 ? -12.228 -8.405 5.719 1.00 92.75 260 ALA A N 1
ATOM 1987 C CA . ALA A 1 260 ? -12.228 -9.797 5.259 1.00 92.75 260 ALA A CA 1
ATOM 1988 C C . ALA A 1 260 ? -11.628 -10.006 3.853 1.00 92.75 260 ALA A C 1
ATOM 1990 O O . ALA A 1 260 ? -11.376 -11.144 3.463 1.00 92.75 260 ALA A O 1
ATOM 1991 N N . THR A 1 261 ? -11.412 -8.935 3.083 1.00 90.75 261 THR A N 1
ATOM 1992 C CA . THR A 1 261 ? -10.687 -9.000 1.802 1.00 90.75 261 THR A CA 1
ATOM 1993 C C . THR A 1 261 ? -9.170 -8.983 1.980 1.00 90.75 261 THR A C 1
ATOM 1995 O O . THR A 1 261 ? -8.446 -9.088 0.992 1.00 90.75 261 THR A O 1
ATOM 1998 N N . ASP A 1 262 ? -8.675 -8.740 3.198 1.00 85.94 262 ASP A N 1
ATOM 1999 C CA . ASP A 1 262 ? -7.280 -8.395 3.495 1.00 85.94 262 ASP A CA 1
ATOM 2000 C C . ASP A 1 262 ? -6.749 -7.219 2.650 1.00 85.94 262 ASP A C 1
ATOM 2002 O O . ASP A 1 262 ? -5.543 -7.003 2.530 1.00 85.94 262 ASP A O 1
ATOM 2006 N N . PHE A 1 263 ? -7.654 -6.443 2.038 1.00 83.56 263 PHE A N 1
ATOM 2007 C CA . PHE A 1 263 ? -7.349 -5.408 1.054 1.00 83.56 263 PHE A CA 1
ATOM 2008 C C . PHE A 1 263 ? -6.467 -5.928 -0.099 1.00 83.56 263 PHE A C 1
ATOM 2010 O O . PHE A 1 263 ? -5.640 -5.197 -0.641 1.00 83.56 263 PHE A O 1
ATOM 2017 N N . ASN A 1 264 ? -6.650 -7.194 -0.495 1.00 79.25 264 ASN A N 1
ATOM 2018 C CA . ASN A 1 264 ? -5.857 -7.874 -1.530 1.00 79.25 264 ASN A CA 1
ATOM 2019 C C . ASN A 1 264 ? -6.292 -7.549 -2.978 1.00 79.25 264 ASN A C 1
ATOM 2021 O O . ASN A 1 264 ? -5.861 -8.201 -3.933 1.00 79.25 264 ASN A O 1
ATOM 2025 N N . GLY A 1 265 ? -7.166 -6.553 -3.140 1.00 80.75 265 GLY A N 1
ATOM 2026 C CA . GLY A 1 265 ? -7.796 -6.163 -4.402 1.00 80.75 265 GLY A CA 1
ATOM 2027 C C . GLY A 1 265 ? -9.073 -6.929 -4.755 1.00 80.75 265 GLY A C 1
ATOM 2028 O O . GLY A 1 265 ? -9.617 -6.715 -5.831 1.00 80.75 265 GLY A O 1
ATOM 2029 N N . THR A 1 266 ? -9.567 -7.796 -3.871 1.00 87.25 266 THR A N 1
ATOM 2030 C CA . THR A 1 266 ? -10.932 -8.335 -3.959 1.00 87.25 266 THR A CA 1
ATOM 2031 C C . THR A 1 266 ? -11.916 -7.328 -3.372 1.00 87.25 266 THR A C 1
ATOM 2033 O O . THR A 1 266 ? -11.637 -6.724 -2.336 1.00 87.25 266 THR A O 1
ATOM 2036 N N . GLY A 1 267 ? -13.081 -7.164 -3.997 1.00 90.94 267 GLY A N 1
ATOM 2037 C CA . GLY A 1 267 ? -14.129 -6.291 -3.484 1.00 90.94 267 GLY A CA 1
ATOM 2038 C C . GLY A 1 267 ? -14.878 -6.904 -2.304 1.00 90.94 267 GLY A C 1
ATOM 2039 O O . GLY A 1 267 ? -15.217 -8.089 -2.303 1.00 90.94 267 GLY A O 1
ATOM 2040 N N . ALA A 1 268 ? -15.179 -6.090 -1.296 1.00 94.62 268 ALA A N 1
ATOM 2041 C CA . ALA A 1 268 ? -15.921 -6.518 -0.119 1.00 94.62 268 ALA A CA 1
ATOM 2042 C C . ALA A 1 268 ? -17.329 -6.998 -0.482 1.00 94.62 268 ALA A C 1
ATOM 2044 O O . ALA A 1 268 ? -18.115 -6.268 -1.084 1.00 94.62 268 ALA A O 1
ATOM 2045 N N . GLY A 1 269 ? -17.682 -8.217 -0.072 1.00 92.06 269 GLY A N 1
ATOM 2046 C CA . GLY A 1 269 ? -19.034 -8.756 -0.232 1.00 92.06 269 GLY A CA 1
ATOM 2047 C C . GLY A 1 269 ? -20.090 -8.048 0.631 1.00 92.06 269 GLY A C 1
ATOM 2048 O O . GLY A 1 269 ? -19.828 -7.036 1.280 1.00 92.06 269 GLY A O 1
ATOM 2049 N N . GLY A 1 270 ? -21.295 -8.618 0.667 1.00 92.12 270 GLY A N 1
ATOM 2050 C CA . GLY A 1 270 ? -22.404 -8.105 1.477 1.00 92.12 270 GLY A CA 1
ATOM 2051 C C . GLY A 1 270 ? -23.243 -7.031 0.783 1.00 92.12 270 GLY A C 1
ATOM 2052 O O . GLY A 1 270 ? -23.106 -6.792 -0.416 1.00 92.12 270 GLY A O 1
ATOM 2053 N N . GLU A 1 271 ? -24.161 -6.442 1.550 1.00 93.50 271 GLU A N 1
ATOM 2054 C CA . GLU A 1 271 ? -25.032 -5.361 1.087 1.00 93.50 271 GLU A CA 1
ATOM 2055 C C . GLU A 1 271 ? -24.231 -4.066 0.914 1.00 93.50 271 GLU A C 1
ATOM 2057 O O . GLU A 1 271 ? -23.388 -3.727 1.746 1.00 93.50 271 GLU A O 1
ATOM 2062 N N . GLU A 1 272 ? -24.504 -3.351 -0.176 1.00 96.00 272 GLU A N 1
ATOM 2063 C CA . GLU A 1 272 ? -23.941 -2.031 -0.441 1.00 96.00 272 GLU A CA 1
ATOM 2064 C C . GLU A 1 272 ? -24.351 -1.070 0.690 1.00 96.00 272 GLU A C 1
ATOM 2066 O O . GLU A 1 272 ? -25.543 -0.815 0.873 1.00 96.00 272 GLU A O 1
ATOM 2071 N N . PRO A 1 273 ? -23.401 -0.520 1.471 1.00 96.12 273 PRO A N 1
ATOM 2072 C CA . PRO A 1 273 ? -23.750 0.242 2.667 1.00 96.12 273 PRO A CA 1
ATOM 2073 C C . PRO A 1 273 ? -24.359 1.609 2.341 1.00 96.12 273 PRO A C 1
ATOM 2075 O O . PRO A 1 273 ? -25.074 2.186 3.153 1.00 96.12 273 PRO A O 1
ATOM 2078 N N . MET A 1 274 ? -24.039 2.152 1.170 1.00 96.75 274 MET A N 1
ATOM 2079 C CA . MET A 1 274 ? -24.506 3.436 0.665 1.00 96.75 274 MET A CA 1
ATOM 2080 C C . MET A 1 274 ? -24.213 3.473 -0.829 1.00 96.75 274 MET A C 1
ATOM 2082 O O . MET A 1 274 ? -23.120 3.069 -1.208 1.00 96.75 274 MET A O 1
ATOM 2086 N N . SER A 1 275 ? -25.127 4.012 -1.644 1.00 97.12 275 SER A N 1
ATOM 2087 C CA . SER A 1 275 ? -24.914 4.122 -3.094 1.00 97.12 275 SER A CA 1
ATOM 2088 C C . SER A 1 275 ? -23.582 4.797 -3.436 1.00 97.12 275 SER A C 1
ATOM 2090 O O . SER A 1 275 ? -23.251 5.796 -2.788 1.00 97.12 275 SER A O 1
ATOM 2092 N N . PHE A 1 276 ? -22.898 4.357 -4.494 1.00 96.69 276 PHE A N 1
ATOM 2093 C CA . PHE A 1 276 ? -21.627 4.957 -4.936 1.00 96.69 276 PHE A CA 1
ATOM 2094 C C . PHE A 1 276 ? -21.687 6.489 -5.064 1.00 96.69 276 PHE A C 1
ATOM 2096 O O . PHE A 1 276 ? -20.813 7.196 -4.566 1.00 96.69 276 PHE A O 1
ATOM 2103 N N . GLU A 1 277 ? -22.759 7.017 -5.665 1.00 97.06 277 GLU A N 1
ATOM 2104 C CA . GLU A 1 277 ? -22.965 8.462 -5.830 1.00 97.06 277 GLU A CA 1
ATOM 2105 C C . GLU A 1 277 ? -22.993 9.198 -4.487 1.00 97.06 277 GLU A C 1
ATOM 2107 O O . GLU A 1 277 ? -22.308 10.200 -4.291 1.00 97.06 277 GLU A O 1
ATOM 2112 N N . ARG A 1 278 ? -23.772 8.667 -3.541 1.00 97.19 278 ARG A N 1
ATOM 2113 C CA . ARG A 1 278 ? -23.935 9.246 -2.206 1.00 97.19 278 ARG A CA 1
ATOM 2114 C C . ARG A 1 278 ? -22.651 9.156 -1.382 1.00 97.19 278 ARG A C 1
ATOM 2116 O O . ARG A 1 278 ? -22.370 10.074 -0.616 1.00 97.19 278 ARG A O 1
ATOM 2123 N N . TYR A 1 279 ? -21.862 8.097 -1.567 1.00 97.69 279 TYR A N 1
ATOM 2124 C CA . TYR A 1 279 ? -20.527 7.996 -0.982 1.00 97.69 279 TYR A CA 1
ATOM 2125 C C . TYR A 1 279 ? -19.583 9.070 -1.544 1.00 97.69 279 TYR A C 1
ATOM 2127 O O . TYR A 1 279 ? -18.928 9.761 -0.764 1.00 97.69 279 TYR A O 1
ATOM 2135 N N . CYS A 1 280 ? -19.558 9.274 -2.866 1.00 97.75 280 CYS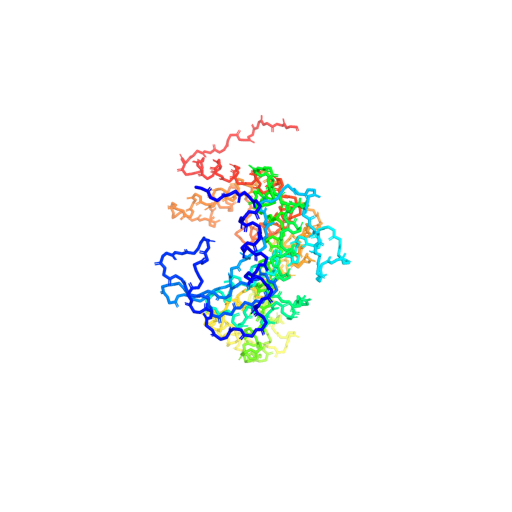 A N 1
ATOM 2136 C CA . CYS A 1 280 ? -18.748 10.327 -3.488 1.00 97.75 280 CYS A CA 1
ATOM 2137 C C . CYS A 1 280 ? -19.150 11.728 -2.998 1.00 97.75 280 CYS A C 1
ATOM 2139 O O . CYS A 1 280 ? -18.286 12.564 -2.732 1.00 97.75 280 CYS A O 1
ATOM 2141 N N . GLU A 1 281 ? -20.454 11.979 -2.844 1.00 97.38 281 GLU A N 1
ATOM 2142 C CA . GLU A 1 281 ? -20.981 13.230 -2.285 1.00 97.38 281 GLU A CA 1
ATOM 2143 C C . GLU A 1 281 ? -20.508 13.454 -0.849 1.00 97.38 281 GLU A C 1
ATOM 2145 O O . GLU A 1 281 ? -20.021 14.537 -0.522 1.00 97.38 281 GLU A O 1
ATOM 2150 N N . LEU A 1 282 ? -20.612 12.428 -0.002 1.00 97.00 282 LEU A N 1
ATOM 2151 C CA . LEU A 1 282 ? -20.141 12.476 1.378 1.00 97.00 282 LEU A CA 1
ATOM 2152 C C . LEU A 1 282 ? -18.630 12.743 1.447 1.00 97.00 282 LEU A C 1
ATOM 2154 O O . LEU A 1 282 ? -18.206 13.644 2.171 1.00 97.00 282 LEU A O 1
ATOM 2158 N N . ALA A 1 283 ? -17.829 12.025 0.657 1.00 96.56 283 ALA A N 1
ATOM 2159 C CA . ALA A 1 283 ? -16.382 12.212 0.606 1.00 96.56 283 ALA A CA 1
ATOM 2160 C C . ALA A 1 283 ? -15.999 13.633 0.146 1.00 96.56 283 ALA A C 1
ATOM 2162 O O . ALA A 1 283 ? -15.150 14.278 0.765 1.00 96.56 283 ALA A O 1
ATOM 2163 N N . GLY A 1 284 ? -16.665 14.162 -0.887 1.00 96.31 284 GLY A N 1
ATOM 2164 C CA . GLY A 1 284 ? -16.417 15.517 -1.390 1.00 96.31 284 GLY A CA 1
ATOM 2165 C C . GLY A 1 284 ? -16.832 16.598 -0.394 1.00 96.31 284 GLY A C 1
ATOM 2166 O O . GLY A 1 284 ? -16.096 17.563 -0.178 1.00 96.31 284 GLY A O 1
ATOM 2167 N N . ALA A 1 285 ? -17.973 16.414 0.277 1.00 95.31 285 ALA A N 1
ATOM 2168 C CA . ALA A 1 285 ? -18.428 17.308 1.337 1.00 95.31 285 ALA A CA 1
ATOM 2169 C C . ALA A 1 285 ? -17.425 17.370 2.497 1.00 95.31 285 ALA A C 1
ATOM 2171 O O . ALA A 1 285 ? -17.062 18.460 2.940 1.00 95.31 285 ALA A O 1
ATOM 2172 N N . MET A 1 286 ? -16.932 16.213 2.951 1.00 93.62 286 MET A N 1
ATOM 2173 C CA . MET A 1 286 ? -15.925 16.132 4.012 1.00 93.62 286 MET A CA 1
ATOM 2174 C C . MET A 1 286 ? -14.603 16.793 3.609 1.00 93.62 286 MET A C 1
ATOM 2176 O O . MET A 1 286 ? -14.031 17.524 4.418 1.00 93.62 286 MET A O 1
ATOM 2180 N N . ALA A 1 287 ? -14.149 16.608 2.364 1.00 93.06 287 ALA A N 1
ATOM 2181 C CA . ALA A 1 287 ? -12.956 17.280 1.847 1.00 93.06 287 ALA A CA 1
ATOM 2182 C C . ALA A 1 287 ? -13.098 18.813 1.896 1.00 93.06 287 ALA A C 1
ATOM 2184 O O . ALA A 1 287 ? -12.212 19.502 2.400 1.00 93.06 287 ALA A O 1
ATOM 2185 N N . ALA A 1 288 ? -14.244 19.350 1.463 1.00 93.88 288 ALA A N 1
ATOM 2186 C CA . ALA A 1 288 ? -14.512 20.787 1.523 1.00 93.88 288 ALA A CA 1
ATOM 2187 C C . ALA A 1 288 ? -14.582 21.315 2.968 1.00 93.88 288 ALA A C 1
ATOM 2189 O O . ALA A 1 288 ? -14.002 22.350 3.295 1.00 93.88 288 ALA A O 1
ATOM 2190 N N . TRP A 1 289 ? -15.274 20.607 3.862 1.00 92.69 289 TRP A N 1
ATOM 2191 C CA . TRP A 1 289 ? -15.428 21.029 5.257 1.00 92.69 289 TRP A CA 1
ATOM 2192 C C . TRP A 1 289 ? -14.128 20.997 6.053 1.00 92.69 289 TRP A C 1
ATOM 2194 O O . TRP A 1 289 ? -13.936 21.865 6.908 1.00 92.69 289 TRP A O 1
ATOM 2204 N N . GLY A 1 290 ? -13.236 20.051 5.747 1.00 86.88 290 GLY A N 1
ATOM 2205 C CA . GLY A 1 290 ? -11.898 19.990 6.330 1.00 86.88 290 GLY A CA 1
ATOM 2206 C C . GLY A 1 290 ? -11.092 21.267 6.075 1.00 86.88 290 GLY A C 1
ATOM 2207 O O . GLY A 1 290 ? -10.450 21.778 6.989 1.00 86.88 290 GLY A O 1
ATOM 2208 N N . GLU A 1 291 ? -11.194 21.840 4.873 1.00 88.44 291 GLU A N 1
ATOM 2209 C CA . GLU A 1 291 ? -10.536 23.106 4.517 1.00 88.44 291 GLU A CA 1
ATOM 2210 C C . GLU A 1 291 ? -11.222 24.332 5.140 1.00 88.44 291 GLU A C 1
ATOM 2212 O O . GLU A 1 291 ? -10.572 25.329 5.455 1.00 88.44 291 GLU A O 1
ATOM 2217 N N . MET A 1 292 ? -12.538 24.262 5.346 1.00 87.12 292 MET A N 1
ATOM 2218 C CA . MET A 1 292 ? -13.338 25.362 5.895 1.00 87.12 292 MET A CA 1
ATOM 2219 C C . MET A 1 292 ? -13.340 25.430 7.431 1.00 87.12 292 ME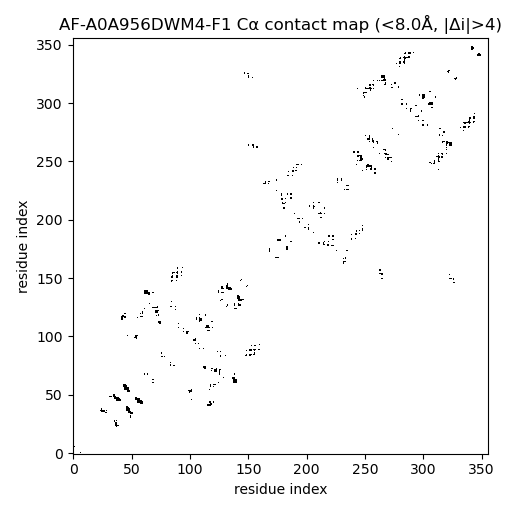T A C 1
ATOM 2221 O O . MET A 1 292 ? -13.897 26.375 7.992 1.00 87.12 292 MET A O 1
ATOM 2225 N N . GLY A 1 293 ? -12.763 24.440 8.122 1.00 84.50 293 GLY A N 1
ATOM 2226 C CA . GLY A 1 293 ? -12.773 24.365 9.588 1.00 84.50 293 GLY A CA 1
ATOM 2227 C C . GLY A 1 293 ? -14.174 24.176 10.184 1.00 84.50 293 GLY A C 1
ATOM 2228 O O . GLY A 1 293 ? -14.444 24.634 11.294 1.00 84.50 293 GLY A O 1
ATOM 2229 N N . VAL A 1 294 ? -15.083 23.553 9.430 1.00 88.25 294 VAL A N 1
ATOM 2230 C CA . VAL A 1 294 ? -16.461 23.276 9.861 1.00 88.25 294 VAL A CA 1
ATOM 2231 C C . VAL A 1 294 ? -16.477 22.072 10.807 1.00 88.25 294 VAL A C 1
ATOM 2233 O O . VAL A 1 294 ? -15.649 21.170 10.681 1.00 88.25 294 VAL A O 1
ATOM 2236 N N . ASP A 1 295 ? -17.435 22.033 11.741 1.00 90.94 295 ASP A N 1
ATOM 2237 C CA . ASP A 1 295 ? -17.693 20.839 12.555 1.00 90.94 295 ASP A CA 1
ATOM 2238 C C . ASP A 1 295 ? -18.209 19.699 11.665 1.00 90.94 295 ASP A C 1
ATOM 2240 O O . ASP A 1 295 ? -19.405 19.546 11.401 1.00 90.94 295 ASP A O 1
ATOM 2244 N N . MET A 1 296 ? -17.258 18.918 11.161 1.00 90.38 296 MET A N 1
ATOM 2245 C CA . MET A 1 296 ? -17.494 17.828 10.228 1.00 90.38 296 MET A CA 1
ATOM 2246 C C . MET A 1 296 ? -18.358 16.729 10.845 1.00 90.38 296 MET A C 1
ATOM 2248 O O . MET A 1 296 ? -19.175 16.152 10.135 1.00 90.38 296 MET A O 1
ATOM 2252 N N . SER A 1 297 ? -18.233 16.463 12.150 1.00 89.88 297 SER A N 1
ATOM 2253 C CA . SER A 1 297 ? -19.061 15.445 12.804 1.00 89.88 297 SER A CA 1
ATOM 2254 C C . SER A 1 297 ? -20.529 15.853 12.771 1.00 89.88 297 SER A C 1
ATOM 2256 O O . SER A 1 297 ? -21.376 15.065 12.348 1.00 89.88 297 SER A O 1
ATOM 2258 N N . ALA A 1 298 ? -20.819 17.101 13.146 1.00 91.00 298 ALA A N 1
ATOM 2259 C CA . ALA A 1 298 ? -22.178 17.625 13.128 1.00 91.00 298 ALA A CA 1
ATOM 2260 C C . ALA A 1 298 ? -22.756 17.692 11.703 1.00 91.00 298 ALA A C 1
ATOM 2262 O O . ALA A 1 298 ? -23.913 17.332 11.488 1.00 91.00 298 ALA A O 1
ATOM 2263 N N . GLU A 1 299 ? -21.975 18.131 10.710 1.00 92.69 299 GLU A N 1
ATOM 2264 C CA . GLU A 1 299 ? -22.472 18.261 9.335 1.00 92.69 299 GLU A CA 1
ATOM 2265 C C . GLU A 1 299 ? -22.678 16.915 8.626 1.00 92.69 299 GLU A C 1
ATOM 2267 O O . GLU A 1 299 ? -23.660 16.772 7.888 1.00 92.69 299 GLU A O 1
ATOM 2272 N N . VAL A 1 300 ? -21.810 15.924 8.857 1.00 93.50 300 VAL A N 1
ATOM 2273 C CA . VAL A 1 300 ? -21.977 14.570 8.305 1.00 93.50 300 VAL A CA 1
ATOM 2274 C C . VAL A 1 300 ? -23.248 13.926 8.861 1.00 93.50 300 VAL A C 1
ATOM 2276 O O . VAL A 1 300 ? -24.093 13.477 8.082 1.00 93.50 300 VAL A O 1
ATOM 2279 N N . GLU A 1 301 ? -23.458 13.987 10.177 1.00 93.19 301 GLU A N 1
ATOM 2280 C CA . GLU A 1 301 ? -24.674 13.465 10.805 1.00 93.19 301 GLU A CA 1
ATOM 2281 C C . GLU A 1 301 ? -25.921 14.197 10.290 1.00 93.19 301 GLU A C 1
ATOM 2283 O O . GLU A 1 301 ? -26.873 13.573 9.818 1.00 93.19 301 GLU A O 1
ATOM 2288 N N . ARG A 1 302 ? -25.894 15.535 10.277 1.00 93.62 302 ARG A N 1
ATOM 2289 C CA . ARG A 1 302 ? -27.037 16.359 9.867 1.00 93.62 302 ARG A CA 1
ATOM 2290 C C . ARG A 1 302 ? -27.442 16.151 8.406 1.00 93.62 302 ARG A C 1
ATOM 2292 O O . ARG A 1 302 ? -28.631 16.237 8.095 1.00 93.62 302 ARG A O 1
ATOM 2299 N N . ARG A 1 303 ? -26.487 15.964 7.487 1.00 92.69 303 ARG A N 1
ATOM 2300 C CA . ARG A 1 303 ? -26.771 15.886 6.039 1.00 92.69 303 ARG A CA 1
ATOM 2301 C C . ARG A 1 303 ? -26.890 14.471 5.501 1.00 92.69 303 ARG A C 1
ATOM 2303 O O . ARG A 1 303 ? -27.622 14.267 4.531 1.00 92.69 303 ARG A O 1
ATOM 2310 N N . PHE A 1 304 ? -26.157 13.528 6.078 1.00 94.56 304 PHE A N 1
ATOM 2311 C CA . PHE A 1 304 ? -26.053 12.165 5.567 1.00 94.56 304 PHE A CA 1
ATOM 2312 C C . PHE A 1 304 ? -26.639 11.127 6.520 1.00 94.56 304 PHE A C 1
ATOM 2314 O O . PHE A 1 304 ? -26.869 10.005 6.082 1.00 94.56 304 PHE A O 1
ATOM 2321 N N . GLY A 1 305 ? -26.946 11.494 7.768 1.00 93.75 305 GLY A N 1
ATOM 2322 C CA . GLY A 1 305 ? -27.524 10.574 8.747 1.00 93.75 305 GLY A CA 1
ATOM 2323 C C . GLY A 1 305 ? -26.568 9.455 9.154 1.00 93.75 305 GLY A C 1
ATOM 2324 O O . GLY A 1 305 ? -27.023 8.401 9.584 1.00 93.75 305 GLY A O 1
ATOM 2325 N N . VAL A 1 306 ? -25.260 9.666 8.986 1.00 94.19 306 VAL A N 1
ATOM 2326 C CA . VAL A 1 306 ? -24.208 8.707 9.340 1.00 94.19 306 VAL A CA 1
ATOM 2327 C C . VAL A 1 306 ? -23.237 9.351 10.320 1.00 94.19 306 VAL A C 1
ATOM 2329 O O . VAL A 1 306 ? -23.062 10.568 10.315 1.00 94.19 306 VAL A O 1
ATOM 2332 N N . SER A 1 307 ? -22.600 8.547 11.167 1.00 92.06 307 SER A N 1
ATOM 2333 C CA . SER A 1 307 ? -21.505 9.027 12.012 1.00 92.06 307 SER A CA 1
ATOM 2334 C C . SER A 1 307 ? -20.181 9.078 11.236 1.00 92.06 307 SER A C 1
ATOM 2336 O O . SER A 1 307 ? -20.031 8.459 10.181 1.00 92.06 307 SER A O 1
ATOM 2338 N N . ILE A 1 308 ? -19.168 9.760 11.781 1.00 89.19 308 ILE A N 1
ATOM 2339 C CA . ILE A 1 308 ? -17.799 9.721 11.227 1.00 89.19 308 ILE A CA 1
ATOM 2340 C C . ILE A 1 308 ? -17.226 8.295 11.238 1.00 89.19 308 ILE A C 1
ATOM 2342 O O . ILE A 1 308 ? -16.497 7.905 10.328 1.00 89.19 308 ILE A O 1
ATOM 2346 N N . MET A 1 309 ? -17.584 7.496 12.243 1.00 88.62 309 MET A N 1
ATOM 2347 C CA . MET A 1 309 ? -17.201 6.086 12.307 1.00 88.62 309 MET A CA 1
ATOM 2348 C C . MET A 1 309 ? -17.859 5.280 11.178 1.00 88.62 309 MET A C 1
ATOM 2350 O O . MET A 1 309 ? -17.185 4.503 10.505 1.00 88.62 309 MET A O 1
ATOM 2354 N N . ASP A 1 310 ? -19.152 5.499 10.927 1.00 91.75 310 ASP A N 1
ATOM 2355 C CA . ASP A 1 310 ? -19.860 4.861 9.815 1.00 91.75 310 ASP A CA 1
ATOM 2356 C C . ASP A 1 310 ? -19.268 5.255 8.463 1.00 91.75 310 ASP A C 1
ATOM 2358 O O . ASP A 1 310 ? -19.111 4.392 7.602 1.00 91.75 310 ASP A O 1
ATOM 2362 N N . TYR A 1 311 ? -18.875 6.522 8.291 1.00 93.81 311 TYR A N 1
ATOM 2363 C CA . TYR A 1 311 ? -18.142 6.954 7.103 1.00 93.81 311 TYR A CA 1
ATOM 2364 C C . TYR A 1 311 ? -16.868 6.130 6.894 1.00 93.81 311 TYR A C 1
ATOM 2366 O O . TYR A 1 311 ? -16.636 5.671 5.781 1.00 93.81 311 TYR A O 1
ATOM 2374 N N . GLY A 1 312 ? -16.081 5.881 7.947 1.00 91.62 312 GLY A N 1
ATOM 2375 C CA . GLY A 1 312 ? -14.898 5.020 7.864 1.00 91.62 312 GLY A CA 1
ATOM 2376 C C . GLY A 1 312 ? -15.226 3.610 7.358 1.00 91.62 312 GLY A C 1
ATOM 2377 O O . GLY A 1 312 ? -14.569 3.113 6.446 1.00 91.62 312 GLY A O 1
ATOM 2378 N N . ASN A 1 313 ? -16.290 2.992 7.878 1.00 93.88 313 ASN A N 1
ATOM 2379 C CA . ASN A 1 313 ? -16.733 1.666 7.433 1.00 93.88 313 ASN A CA 1
ATOM 2380 C C . ASN A 1 313 ? -17.221 1.661 5.971 1.00 93.88 313 ASN A C 1
ATOM 2382 O O . ASN A 1 313 ? -16.862 0.768 5.201 1.00 93.88 313 ASN A O 1
ATOM 2386 N N . ILE A 1 314 ? -18.017 2.665 5.579 1.00 96.50 314 ILE A N 1
ATOM 2387 C CA . ILE A 1 314 ? -18.510 2.852 4.204 1.00 96.50 314 ILE A CA 1
ATOM 2388 C C . ILE A 1 314 ? -17.333 3.058 3.243 1.00 96.50 314 ILE A C 1
ATOM 2390 O O . ILE A 1 314 ? -17.275 2.424 2.190 1.00 96.50 314 ILE A O 1
ATOM 2394 N N . ALA A 1 315 ? -16.388 3.924 3.614 1.00 95.25 315 ALA A N 1
ATOM 2395 C CA . ALA A 1 315 ? -15.218 4.250 2.813 1.00 95.25 315 ALA A CA 1
ATOM 2396 C C . ALA A 1 315 ? -14.323 3.028 2.599 1.00 95.25 315 ALA A C 1
ATOM 2398 O O . ALA A 1 315 ? -13.919 2.773 1.469 1.00 95.25 315 ALA A O 1
ATOM 2399 N N . SER A 1 316 ? -14.063 2.234 3.642 1.00 93.94 316 SER A N 1
ATOM 2400 C CA . SER A 1 316 ? -13.286 0.996 3.518 1.00 93.94 316 SER A CA 1
ATOM 2401 C C . SER A 1 316 ? -13.952 -0.007 2.573 1.00 93.94 316 SER A C 1
ATOM 2403 O O . SER A 1 316 ? -13.274 -0.595 1.732 1.00 93.94 316 SER A O 1
ATOM 2405 N N . TRP A 1 317 ? -15.278 -0.168 2.644 1.00 96.62 317 TRP A N 1
ATOM 2406 C CA . TRP A 1 317 ? -16.013 -1.040 1.722 1.00 96.62 317 TRP A CA 1
ATOM 2407 C C . TRP A 1 317 ? -15.884 -0.562 0.271 1.00 96.62 317 TRP A C 1
ATOM 2409 O O . TRP A 1 317 ? -15.457 -1.328 -0.595 1.00 96.62 317 TRP A O 1
ATOM 2419 N N . TRP A 1 318 ? -16.146 0.721 0.006 1.00 96.62 318 TRP A N 1
ATOM 2420 C CA . TRP A 1 318 ? -16.005 1.286 -1.339 1.00 96.62 318 TRP A CA 1
ATOM 2421 C C . TRP A 1 318 ? -14.571 1.274 -1.850 1.00 96.62 318 TRP A C 1
ATOM 2423 O O . TRP A 1 318 ? -14.364 1.051 -3.038 1.00 96.62 318 TRP A O 1
ATOM 2433 N N . MET A 1 319 ? -13.578 1.439 -0.977 1.00 92.56 319 MET A N 1
ATOM 2434 C CA . MET A 1 319 ? -12.171 1.323 -1.347 1.00 92.56 319 MET A CA 1
ATOM 2435 C C . MET A 1 319 ? -11.867 -0.066 -1.910 1.00 92.56 319 MET A C 1
ATOM 2437 O O . MET A 1 319 ? -11.255 -0.163 -2.967 1.00 92.56 319 MET A O 1
ATOM 2441 N N . THR A 1 320 ? -12.351 -1.139 -1.278 1.00 93.75 320 THR A N 1
ATOM 2442 C CA . THR A 1 320 ? -12.165 -2.497 -1.822 1.00 93.75 320 THR A CA 1
ATOM 2443 C C . THR A 1 320 ? -12.865 -2.706 -3.161 1.00 93.75 320 THR A C 1
ATOM 2445 O O . THR A 1 320 ? -12.303 -3.348 -4.044 1.00 93.75 320 THR A O 1
ATOM 2448 N N . ARG A 1 321 ? -14.051 -2.117 -3.358 1.00 94.56 321 ARG A N 1
ATOM 2449 C CA . ARG A 1 321 ? -14.758 -2.162 -4.646 1.00 94.56 321 ARG A CA 1
ATOM 2450 C C . ARG A 1 321 ? -14.044 -1.384 -5.737 1.00 94.56 321 ARG A C 1
ATOM 2452 O O . ARG A 1 321 ? -13.929 -1.883 -6.847 1.00 94.56 321 ARG A O 1
ATOM 2459 N N . MET A 1 322 ? -13.518 -0.207 -5.415 1.00 91.69 322 MET A N 1
ATOM 2460 C CA . MET A 1 322 ? -12.685 0.551 -6.344 1.00 91.69 322 MET A CA 1
ATOM 2461 C C . MET A 1 322 ? -11.401 -0.206 -6.675 1.00 91.69 322 MET A C 1
ATOM 2463 O O . MET A 1 322 ? -10.981 -0.158 -7.817 1.00 91.69 322 MET A O 1
ATOM 2467 N N . MET A 1 323 ? -10.802 -0.935 -5.725 1.00 86.44 323 MET A N 1
ATOM 2468 C CA . MET A 1 323 ? -9.632 -1.780 -6.002 1.00 86.44 323 MET A CA 1
ATOM 2469 C C . MET A 1 323 ? -9.943 -2.953 -6.942 1.00 86.44 323 MET A C 1
ATOM 2471 O O . MET A 1 323 ? -9.092 -3.320 -7.747 1.00 86.44 323 MET A O 1
ATOM 2475 N N . GLU A 1 324 ? -11.137 -3.537 -6.832 1.00 87.88 324 GLU A N 1
ATOM 2476 C CA . GLU A 1 324 ? -11.613 -4.601 -7.723 1.00 87.88 324 GLU A CA 1
ATOM 2477 C C . GLU A 1 324 ? -11.932 -4.070 -9.131 1.00 87.88 324 GLU A C 1
ATOM 2479 O O . GLU A 1 324 ? -11.598 -4.714 -10.126 1.00 87.88 324 GLU A O 1
ATOM 2484 N N . ASP A 1 325 ? -12.542 -2.886 -9.217 1.00 89.31 325 ASP A N 1
ATOM 2485 C CA . ASP A 1 325 ? -12.931 -2.228 -10.463 1.00 89.31 325 ASP A CA 1
ATOM 2486 C C . ASP A 1 325 ? -12.373 -0.798 -10.527 1.00 89.31 325 ASP A C 1
ATOM 2488 O O . ASP A 1 325 ? -12.979 0.165 -10.050 1.00 89.31 325 ASP A O 1
ATOM 2492 N N . MET A 1 326 ? -11.214 -0.655 -11.177 1.00 84.25 326 MET A N 1
ATOM 2493 C CA . MET A 1 326 ? -10.523 0.631 -11.336 1.00 84.25 326 MET A CA 1
ATOM 2494 C C . MET A 1 326 ? -11.346 1.676 -12.103 1.00 84.25 326 MET A C 1
ATOM 2496 O O . MET A 1 326 ? -11.101 2.872 -11.935 1.00 84.25 326 MET A O 1
ATOM 2500 N N . SER A 1 327 ? -12.366 1.281 -12.879 1.00 86.69 327 SER A N 1
ATOM 2501 C CA . SER A 1 327 ? -13.248 2.257 -13.533 1.00 86.69 327 SER A CA 1
ATOM 2502 C C . SER A 1 327 ? -14.039 3.085 -12.510 1.00 86.69 327 SER A C 1
ATOM 2504 O O . SER A 1 327 ? -14.294 4.277 -12.725 1.00 86.69 327 SER A O 1
ATOM 2506 N N . LEU A 1 328 ? -14.339 2.500 -11.343 1.00 91.75 328 LEU A N 1
ATOM 2507 C CA . LEU A 1 328 ? -14.928 3.216 -10.215 1.00 91.75 328 LEU A CA 1
ATOM 2508 C C . LEU A 1 328 ? -13.950 4.229 -9.618 1.00 91.75 328 LEU A C 1
ATOM 2510 O O . LEU A 1 328 ? -14.393 5.270 -9.142 1.00 91.75 328 LEU A O 1
ATOM 2514 N N . GLN A 1 329 ? -12.638 3.983 -9.666 1.00 88.31 329 GLN A N 1
ATOM 2515 C CA . GLN A 1 329 ? -11.650 4.938 -9.163 1.00 88.31 329 GLN A CA 1
ATOM 2516 C C . GLN A 1 329 ? -11.655 6.231 -9.989 1.00 88.31 329 GLN A C 1
ATOM 2518 O O . GLN A 1 329 ? -11.684 7.321 -9.414 1.00 88.31 329 GLN A O 1
ATOM 2523 N N . SER A 1 330 ? -11.689 6.136 -11.324 1.00 86.69 330 SER A N 1
ATOM 2524 C CA . SER A 1 330 ? -11.795 7.320 -12.189 1.00 86.69 330 SER A CA 1
ATOM 2525 C C . SER A 1 330 ? -13.094 8.089 -11.933 1.00 86.69 330 SER A C 1
ATOM 2527 O O . SER A 1 330 ? -13.064 9.303 -11.727 1.00 86.69 330 SER A O 1
ATOM 2529 N N . ALA A 1 331 ? -14.227 7.380 -11.860 1.00 93.69 331 ALA A N 1
ATOM 2530 C CA . ALA A 1 331 ? -15.520 7.992 -11.562 1.00 93.69 331 ALA A CA 1
ATOM 2531 C C . ALA A 1 331 ? -15.551 8.646 -10.167 1.00 93.69 331 ALA A C 1
ATOM 2533 O O . ALA A 1 331 ? -16.136 9.718 -9.999 1.00 93.69 331 ALA A O 1
ATOM 2534 N N . TYR A 1 332 ? -14.905 8.029 -9.174 1.00 95.25 332 TYR A N 1
ATOM 2535 C CA . TYR A 1 332 ? -14.769 8.576 -7.827 1.00 95.25 332 TYR A CA 1
ATOM 2536 C C . TYR A 1 332 ? -13.987 9.887 -7.845 1.00 95.25 332 TYR A C 1
ATOM 2538 O O . TYR A 1 332 ? -14.457 10.866 -7.273 1.00 95.25 332 TYR A O 1
ATOM 2546 N N . SER A 1 333 ? -12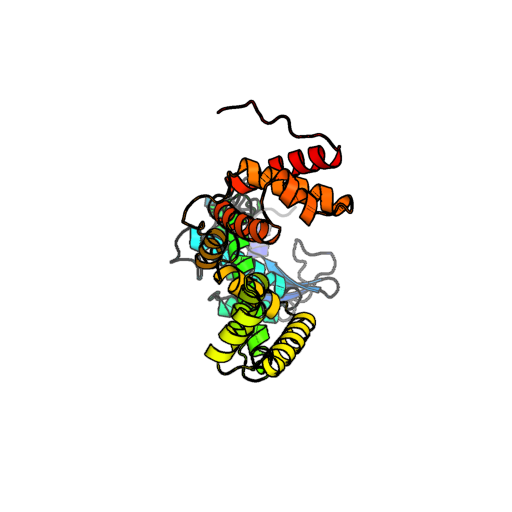.841 9.949 -8.533 1.00 92.12 333 SER A N 1
ATOM 2547 C CA . SER A 1 333 ? -12.038 11.175 -8.626 1.00 92.12 333 SER A CA 1
ATOM 2548 C C . SER A 1 333 ? -12.818 12.346 -9.230 1.00 92.12 333 SER A C 1
ATOM 2550 O O . SER A 1 333 ? -12.797 13.443 -8.671 1.00 92.12 333 SER A O 1
ATOM 2552 N N . GLU A 1 334 ? -13.552 12.118 -10.322 1.00 94.50 334 GLU A N 1
ATOM 2553 C CA . GLU A 1 334 ? -14.377 13.155 -10.959 1.00 94.50 334 GLU A CA 1
ATOM 2554 C C . GLU A 1 334 ? -15.502 13.646 -10.036 1.00 94.50 334 GLU A C 1
ATOM 2556 O O . GLU A 1 334 ? -15.714 14.853 -9.876 1.00 94.50 334 GLU A O 1
ATOM 2561 N N . LYS A 1 335 ? -16.225 12.715 -9.401 1.00 97.12 335 LYS A N 1
ATOM 2562 C CA . LYS A 1 335 ? -17.342 13.044 -8.504 1.00 97.12 335 LYS A CA 1
ATOM 2563 C C . LYS A 1 335 ? -16.867 13.719 -7.226 1.00 97.12 335 LYS A C 1
ATOM 2565 O O . LYS A 1 335 ? -17.501 14.674 -6.782 1.00 97.12 335 LYS A O 1
ATOM 2570 N N . LEU A 1 336 ? -15.755 13.261 -6.657 1.00 95.50 336 LEU A N 1
ATOM 2571 C CA . LEU A 1 336 ? -15.137 13.860 -5.480 1.00 95.50 336 LEU A CA 1
ATOM 2572 C C . LEU A 1 336 ? -14.827 15.335 -5.740 1.00 95.50 336 LEU A C 1
ATOM 2574 O O . LEU A 1 336 ? -15.239 16.189 -4.958 1.00 95.50 336 LEU A O 1
ATOM 2578 N N . GLU A 1 337 ? -14.163 15.641 -6.858 1.00 95.44 337 GLU A N 1
ATOM 2579 C CA . GLU A 1 337 ? -13.826 17.017 -7.221 1.00 95.44 337 GLU A CA 1
ATOM 2580 C C . GLU A 1 337 ? -15.084 17.867 -7.460 1.00 95.44 337 GLU A C 1
ATOM 2582 O O . GLU A 1 337 ? -15.174 19.005 -6.986 1.00 95.44 337 GLU A O 1
ATOM 2587 N N . PHE A 1 338 ? -16.081 17.316 -8.157 1.00 95.88 338 PHE A N 1
ATOM 2588 C CA . PHE A 1 338 ? -17.363 17.984 -8.368 1.00 95.88 338 PHE A CA 1
ATOM 2589 C C . PHE A 1 338 ? -18.036 18.361 -7.038 1.00 95.88 338 PHE A C 1
ATOM 2591 O O . PHE A 1 338 ? -18.378 19.530 -6.826 1.00 95.88 338 PHE A O 1
ATOM 2598 N N . TYR A 1 339 ? -18.182 17.399 -6.123 1.00 96.69 339 TYR A N 1
ATOM 2599 C CA . TYR A 1 339 ? -18.841 17.614 -4.838 1.00 96.69 339 TYR A CA 1
ATOM 2600 C C . TYR A 1 339 ? -18.026 18.499 -3.901 1.00 96.69 339 TYR A C 1
ATOM 2602 O O . TYR A 1 339 ? -18.592 19.391 -3.270 1.00 96.69 339 TYR A O 1
ATOM 2610 N N . GLN A 1 340 ? -16.702 18.347 -3.859 1.00 94.88 340 GLN A N 1
ATOM 2611 C CA . GLN A 1 340 ? -15.841 19.233 -3.079 1.00 94.88 340 GLN A CA 1
ATOM 2612 C C . GLN A 1 340 ? -16.033 20.694 -3.500 1.00 94.88 340 GLN A C 1
ATOM 2614 O O . GLN A 1 340 ? -16.281 21.553 -2.653 1.00 94.88 340 GLN A O 1
ATOM 2619 N N . ARG A 1 341 ? -16.019 20.988 -4.809 1.00 94.62 341 ARG A N 1
ATOM 2620 C CA . ARG A 1 341 ? -16.277 22.348 -5.313 1.00 94.62 341 ARG A CA 1
ATOM 2621 C C . ARG A 1 341 ? -17.681 22.841 -4.953 1.00 94.62 341 ARG A C 1
ATOM 2623 O O . ARG A 1 341 ? -17.837 23.999 -4.567 1.00 94.62 341 ARG A O 1
ATOM 2630 N N . GLN A 1 342 ? -18.699 21.986 -5.066 1.00 92.94 342 GLN A N 1
ATOM 2631 C CA . GLN A 1 342 ? -20.084 22.342 -4.741 1.00 92.94 342 GLN A CA 1
ATOM 2632 C C . GLN A 1 342 ? -20.242 22.734 -3.262 1.00 92.94 342 GLN A C 1
ATOM 2634 O O . GLN A 1 342 ? -20.828 23.776 -2.951 1.00 92.94 342 GLN A O 1
ATOM 2639 N N . TYR A 1 343 ? -19.689 21.927 -2.354 1.00 92.12 343 TYR A N 1
ATOM 2640 C CA . TYR A 1 343 ? -19.771 22.160 -0.914 1.00 92.12 343 TYR A CA 1
ATOM 2641 C C . TYR A 1 343 ? -18.892 23.331 -0.459 1.00 92.12 343 TYR A C 1
ATOM 2643 O O . TYR A 1 343 ? -19.341 24.121 0.373 1.00 92.12 343 TYR A O 1
ATOM 2651 N N . ALA A 1 344 ? -17.711 23.519 -1.059 1.00 90.50 344 ALA A N 1
ATOM 2652 C CA . ALA A 1 344 ? -16.865 24.691 -0.818 1.00 90.50 344 ALA A CA 1
ATOM 2653 C C . ALA A 1 344 ? -17.552 26.006 -1.239 1.00 90.50 344 ALA A C 1
ATOM 2655 O O . ALA A 1 344 ? -17.369 27.044 -0.606 1.00 90.50 344 ALA A O 1
ATOM 2656 N N . ALA A 1 345 ? -18.402 25.965 -2.271 1.00 89.44 345 ALA A N 1
ATOM 2657 C CA . ALA A 1 345 ? -19.208 27.106 -2.707 1.00 89.44 345 ALA A CA 1
ATOM 2658 C C . ALA A 1 345 ? -20.464 27.357 -1.842 1.00 89.44 345 ALA A C 1
ATOM 2660 O O . ALA A 1 345 ? -21.227 28.283 -2.128 1.00 89.44 345 ALA A O 1
ATOM 2661 N N . GLY A 1 346 ? -20.717 26.541 -0.811 1.00 78.88 346 GLY A N 1
ATOM 2662 C CA . GLY A 1 346 ? -21.887 26.665 0.063 1.00 78.88 346 GLY A CA 1
ATOM 2663 C C . GLY A 1 346 ? -23.221 26.322 -0.613 1.00 78.88 346 GLY A C 1
ATOM 2664 O O . GLY A 1 346 ? -24.278 26.705 -0.106 1.00 78.88 346 GLY A O 1
ATOM 2665 N N . GLN A 1 347 ? -23.203 25.621 -1.750 1.00 60.09 347 GLN A N 1
ATOM 2666 C CA . GLN A 1 347 ? -24.417 25.275 -2.488 1.00 60.09 347 GLN A CA 1
ATOM 2667 C C . GLN A 1 347 ? -25.049 23.988 -1.925 1.00 60.09 347 GLN A C 1
ATOM 2669 O O . GLN A 1 347 ? -24.359 22.976 -1.798 1.00 60.09 347 GLN A O 1
ATOM 2674 N N . PRO A 1 348 ? -26.349 23.972 -1.568 1.00 54.00 348 PRO A N 1
ATOM 2675 C CA . PRO A 1 348 ? -27.049 22.726 -1.270 1.00 54.00 348 PRO A CA 1
ATOM 2676 C C . PRO A 1 348 ? -27.241 21.906 -2.554 1.00 54.00 348 PRO A C 1
ATOM 2678 O O . PRO A 1 348 ? -27.516 22.463 -3.618 1.00 54.00 348 PRO A O 1
ATOM 2681 N N . ASN A 1 349 ? -27.114 20.581 -2.455 1.00 53.47 349 ASN A N 1
ATOM 2682 C CA . ASN A 1 349 ? -27.272 19.694 -3.600 1.00 53.47 349 ASN A CA 1
ATOM 2683 C C . ASN A 1 349 ? -28.744 19.641 -4.069 1.00 53.47 349 ASN A C 1
ATOM 2685 O O . ASN A 1 349 ? -29.658 19.504 -3.256 1.00 53.47 349 ASN A O 1
ATOM 2689 N N . VAL A 1 350 ? -28.973 19.749 -5.384 1.00 48.09 350 VAL A N 1
ATOM 2690 C CA . VAL A 1 350 ? -30.303 19.762 -6.043 1.00 48.09 350 VAL A CA 1
ATOM 2691 C C . VAL A 1 350 ? -30.697 18.345 -6.512 1.00 48.09 350 VAL A C 1
ATOM 2693 O O . VAL A 1 350 ? -31.574 18.165 -7.350 1.00 48.09 350 VAL A O 1
ATOM 2696 N N . ALA A 1 351 ? -30.072 17.299 -5.967 1.00 44.31 351 ALA A N 1
ATOM 2697 C CA . ALA A 1 351 ? -30.244 15.909 -6.403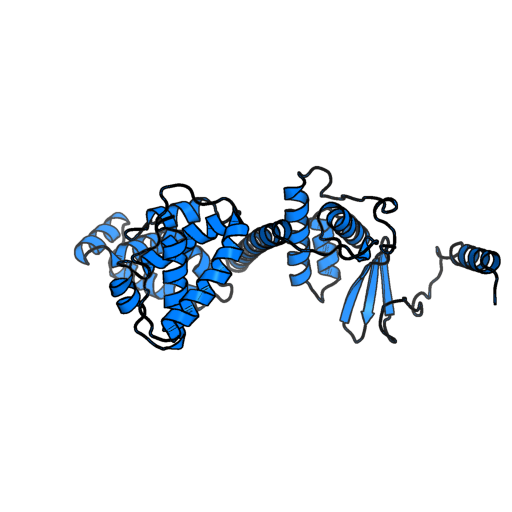 1.00 44.31 351 ALA A CA 1
ATOM 2698 C C . ALA A 1 351 ? -31.525 15.213 -5.881 1.00 44.31 351 ALA A C 1
ATOM 2700 O O . ALA A 1 351 ? -31.544 14.003 -5.679 1.00 44.31 351 ALA A O 1
ATOM 2701 N N . GLN A 1 352 ? -32.631 15.944 -5.709 1.00 39.16 352 GLN A N 1
ATOM 2702 C CA . GLN A 1 352 ? -33.971 15.346 -5.746 1.00 39.16 352 GLN A CA 1
ATOM 2703 C C . GLN A 1 352 ? -34.531 15.515 -7.162 1.00 39.16 352 GLN A C 1
ATOM 2705 O O . GLN A 1 352 ? -35.351 16.400 -7.397 1.00 39.16 352 GLN A O 1
ATOM 2710 N N . GLY A 1 353 ? -34.072 14.721 -8.136 1.00 32.97 353 GLY A N 1
ATOM 2711 C CA . GLY A 1 353 ? -34.676 14.825 -9.469 1.00 32.97 353 GLY A CA 1
ATOM 2712 C C . GLY A 1 353 ? -33.999 14.187 -10.673 1.00 32.97 353 GLY A C 1
ATOM 2713 O O . GLY A 1 353 ? -34.381 14.551 -11.780 1.00 32.97 353 GLY A O 1
ATOM 2714 N N . ILE A 1 354 ? -33.045 13.263 -10.532 1.00 32.56 354 ILE A N 1
ATOM 2715 C CA . ILE A 1 354 ? -32.597 12.470 -11.687 1.00 32.56 354 ILE A CA 1
ATOM 2716 C C . ILE A 1 354 ? -32.644 10.994 -11.308 1.00 32.56 354 ILE A C 1
ATOM 2718 O O . ILE A 1 354 ? -31.750 10.469 -10.657 1.00 32.56 354 ILE A O 1
ATOM 2722 N N . SER A 1 355 ? -33.751 10.357 -11.692 1.00 29.25 355 SER A N 1
ATOM 2723 C CA . SER A 1 355 ? -33.827 8.906 -11.840 1.00 29.25 355 SER A CA 1
ATOM 2724 C C . SER A 1 355 ? -33.029 8.537 -13.089 1.00 29.25 355 SER A C 1
ATOM 2726 O O . SER A 1 355 ? -33.268 9.134 -14.142 1.00 29.25 355 SER A O 1
ATOM 2728 N N . PHE A 1 356 ? -32.118 7.575 -12.968 1.00 35.53 356 PHE A N 1
ATOM 2729 C CA . PHE A 1 356 ? -31.658 6.770 -14.098 1.00 35.53 356 PHE A CA 1
ATOM 2730 C C . PHE A 1 356 ? -32.424 5.452 -14.116 1.00 35.53 356 PHE A C 1
ATOM 2732 O O . PHE A 1 356 ? -32.754 4.964 -13.008 1.00 35.53 356 PHE A O 1
#

pLDDT: mean 87.06, std 16.09, range [29.25, 98.38]

Mean predicted aligned error: 9.59 Å